Protein AF-A0A0N7JCS5-F1 (afdb_monomer_lite)

Organism: NCBI:txid1273541

Secondary structure (DSSP, 8-state):
-HHHHHHHHHHHHHHHHHHHHHHS-HHHHHHHHHHHHH---HHHHHHHHHHHHHHHHHHHHIIIIISS---SHHHHHHHHHHHHH-TT--HHHHHHHHHHHHHHHHHHHH--TT---HHHHHHHHHTT--HHHHHHT--HHHHHHHHHHHHHHHHHHHHHHHHHHHHHHHHT-HHHHHHHHHIIIIIIGGGTHHHHHHHHHTT-SSHHHHHHHHHHHHHHHHHHH-SSS-----HHHHHHHHHHHHHHHHHHHHHHHHHHHHH--

Structure (mmCIF, N/CA/C/O backbone):
data_AF-A0A0N7JCS5-F1
#
_entry.id   AF-A0A0N7JCS5-F1
#
loop_
_atom_site.group_PDB
_atom_site.id
_atom_site.type_symbol
_atom_site.label_atom_id
_atom_site.label_alt_id
_atom_site.label_comp_id
_atom_site.label_asym_id
_atom_site.label_entity_id
_atom_site.label_seq_id
_atom_site.pdbx_PDB_ins_code
_atom_site.Cartn_x
_atom_site.Cartn_y
_atom_site.Cartn_z
_atom_site.occupancy
_atom_site.B_iso_or_equiv
_atom_site.auth_seq_id
_atom_site.auth_comp_id
_atom_site.auth_asym_id
_atom_site.auth_atom_id
_atom_site.pdbx_PDB_model_num
ATOM 1 N N . MET A 1 1 ? -2.434 23.473 3.250 1.00 40.72 1 MET A N 1
ATOM 2 C CA . MET A 1 1 ? -3.483 23.884 4.216 1.00 40.72 1 MET A CA 1
ATOM 3 C C . MET A 1 1 ? -4.768 23.038 4.152 1.00 40.72 1 MET A C 1
ATOM 5 O O . MET A 1 1 ? -5.455 22.973 5.156 1.00 40.72 1 MET A O 1
ATOM 9 N N . VAL A 1 2 ? -5.079 22.338 3.046 1.00 43.88 2 VAL A N 1
ATOM 10 C CA . VAL A 1 2 ? -6.258 21.436 2.929 1.00 43.88 2 VAL A CA 1
ATOM 11 C C . VAL A 1 2 ? -6.038 20.053 3.575 1.00 43.88 2 VAL A C 1
ATOM 13 O O . VAL A 1 2 ? -6.959 19.482 4.144 1.00 43.88 2 VAL A O 1
ATOM 16 N N . ILE A 1 3 ? -4.801 19.543 3.571 1.00 46.22 3 ILE A N 1
ATOM 17 C CA . ILE A 1 3 ? -4.454 18.237 4.166 1.00 46.22 3 ILE A CA 1
ATOM 18 C C . ILE A 1 3 ? -4.663 18.243 5.691 1.00 46.22 3 ILE A C 1
ATOM 20 O O . ILE A 1 3 ? -5.245 17.314 6.234 1.00 46.22 3 ILE A O 1
ATOM 24 N N . SER A 1 4 ? -4.300 19.337 6.372 1.00 49.06 4 SER A N 1
ATOM 25 C CA . SER A 1 4 ? -4.453 19.473 7.831 1.00 49.06 4 SER A CA 1
ATOM 26 C C . SER A 1 4 ? -5.921 19.462 8.292 1.00 49.06 4 SER A C 1
ATOM 28 O O . SER A 1 4 ? -6.217 18.909 9.349 1.00 49.06 4 SER A O 1
ATOM 30 N N . SER A 1 5 ? -6.857 19.996 7.494 1.00 58.41 5 SER A N 1
ATOM 31 C CA . SER A 1 5 ? -8.287 19.970 7.840 1.00 58.41 5 SER A CA 1
ATOM 32 C C . SER A 1 5 ? -8.963 18.630 7.523 1.00 58.41 5 SER A C 1
ATOM 34 O O . SER A 1 5 ? -9.900 18.248 8.223 1.00 58.41 5 SER A O 1
ATOM 36 N N . MET A 1 6 ? -8.490 17.893 6.509 1.00 58.72 6 MET A N 1
ATOM 37 C CA . MET A 1 6 ? -8.940 16.520 6.238 1.00 58.72 6 MET A CA 1
ATOM 38 C C . MET A 1 6 ? -8.411 15.537 7.285 1.00 58.72 6 MET A C 1
ATOM 40 O O . MET A 1 6 ? -9.185 14.721 7.778 1.00 58.72 6 MET A O 1
ATOM 44 N N . HIS A 1 7 ? -7.144 15.673 7.685 1.00 67.44 7 HIS A N 1
ATOM 45 C CA . HIS A 1 7 ? -6.527 14.873 8.749 1.00 67.44 7 HIS A CA 1
ATOM 46 C C . HIS A 1 7 ? -7.308 14.977 10.060 1.00 67.44 7 HIS A C 1
ATOM 48 O O . HIS A 1 7 ? -7.690 13.962 10.633 1.00 67.44 7 HIS A O 1
ATOM 54 N N . GLY A 1 8 ? -7.651 16.202 10.481 1.00 71.94 8 GLY A N 1
ATOM 55 C CA . GLY A 1 8 ? -8.436 16.433 11.698 1.00 71.94 8 GLY A CA 1
ATOM 56 C C . GLY A 1 8 ? -9.820 15.774 11.672 1.00 71.94 8 GLY A C 1
ATOM 57 O O . GLY A 1 8 ? -10.232 15.179 12.664 1.00 71.94 8 GLY A O 1
ATOM 58 N N . LYS A 1 9 ? -10.513 15.808 10.524 1.00 77.19 9 LYS A N 1
ATOM 59 C CA . LYS A 1 9 ? -11.807 15.125 10.366 1.00 77.19 9 LYS A CA 1
ATOM 60 C C . LYS A 1 9 ? -11.658 13.609 10.446 1.00 77.19 9 LYS A C 1
ATOM 62 O O . LYS A 1 9 ? -12.423 12.971 11.160 1.00 77.19 9 LYS A O 1
ATOM 67 N N . TYR A 1 10 ? -10.686 13.025 9.743 1.00 76.62 10 TYR A N 1
ATOM 68 C CA . TYR A 1 10 ? -10.456 11.578 9.797 1.00 76.62 10 TYR A CA 1
ATOM 69 C C . TYR A 1 10 ? -10.065 11.105 11.195 1.00 76.62 10 TYR A C 1
ATOM 71 O O . TYR A 1 10 ? -10.540 10.058 11.632 1.00 76.62 10 TYR A O 1
ATOM 79 N N . ALA A 1 11 ? -9.271 11.898 11.918 1.00 78.94 11 ALA A N 1
ATOM 80 C CA . ALA A 1 11 ? -8.887 11.599 13.291 1.00 78.94 11 ALA A CA 1
ATOM 81 C C . ALA A 1 11 ? -10.107 11.568 14.218 1.00 78.94 11 ALA A C 1
ATOM 83 O O . ALA A 1 11 ? -10.258 10.645 15.017 1.00 78.94 11 ALA A O 1
ATOM 84 N N . GLU A 1 12 ? -11.015 12.535 14.073 1.00 82.69 12 GLU A N 1
ATOM 85 C CA . GLU A 1 12 ? -12.273 12.562 14.820 1.00 82.69 12 GLU A CA 1
ATOM 86 C C . GLU A 1 12 ? -13.164 11.355 14.486 1.00 82.69 12 GLU A C 1
ATOM 88 O O . GLU A 1 12 ? -13.676 10.705 15.396 1.00 82.69 12 GLU A O 1
ATOM 93 N N . TYR A 1 13 ? -13.289 10.986 13.207 1.00 80.44 13 TYR A N 1
ATOM 94 C CA . TYR A 1 13 ? -14.053 9.802 12.802 1.00 80.44 13 TYR A CA 1
ATOM 95 C C . TYR A 1 13 ? -13.479 8.498 13.359 1.00 80.44 13 TYR A C 1
ATOM 97 O O . TYR A 1 13 ? -14.238 7.684 13.879 1.00 80.44 13 TYR A O 1
ATOM 105 N N . ILE A 1 14 ? -12.160 8.294 13.281 1.00 83.12 14 ILE A N 1
ATOM 106 C CA . ILE A 1 14 ? -11.513 7.096 13.838 1.00 83.12 14 ILE A CA 1
ATOM 107 C C . ILE A 1 14 ? -11.686 7.059 15.356 1.00 83.12 14 ILE A C 1
ATOM 109 O O . ILE A 1 14 ? -12.013 6.011 15.912 1.00 83.12 14 ILE A O 1
ATOM 113 N N . LYS A 1 15 ? -11.530 8.201 16.033 1.00 84.38 15 LYS A N 1
ATOM 114 C CA . LYS A 1 15 ? -11.768 8.296 17.474 1.00 84.38 15 LYS A CA 1
ATOM 115 C C . LYS A 1 15 ? -13.202 7.897 17.831 1.00 84.38 15 LYS A C 1
ATOM 117 O O . LYS A 1 15 ? -13.375 7.056 18.712 1.00 84.38 15 LYS A O 1
ATOM 122 N N . ASN A 1 16 ? -14.195 8.453 17.136 1.00 86.62 16 ASN A N 1
ATOM 123 C CA . ASN A 1 16 ? -15.607 8.136 17.351 1.00 86.62 16 ASN A CA 1
ATOM 124 C C . ASN A 1 16 ? -15.887 6.654 17.079 1.00 86.62 16 ASN A C 1
ATOM 126 O O . ASN A 1 16 ? -16.498 5.993 17.907 1.00 86.62 16 ASN A O 1
ATOM 130 N N . PHE A 1 17 ? -15.343 6.098 15.995 1.00 88.06 17 PHE A N 1
ATOM 131 C CA . PHE A 1 17 ? -15.476 4.679 15.667 1.00 88.06 17 PHE A CA 1
ATOM 132 C C . PHE A 1 17 ? -14.931 3.763 16.775 1.00 88.06 17 PHE A C 1
ATOM 134 O O . PHE A 1 17 ? -15.600 2.820 17.195 1.00 88.06 17 PHE A O 1
ATOM 141 N N . LEU A 1 18 ? -13.739 4.055 17.305 1.00 88.69 18 LEU A N 1
ATOM 142 C CA . LEU A 1 18 ? -13.159 3.290 18.413 1.00 88.69 18 LEU A CA 1
ATOM 143 C C . LEU A 1 18 ? -13.971 3.439 19.711 1.00 88.69 18 LEU A C 1
ATOM 145 O O . LEU A 1 18 ? -14.066 2.493 20.495 1.00 88.69 18 LEU A O 1
ATOM 149 N N . GLU A 1 19 ? -14.548 4.616 19.962 1.00 88.88 19 GLU A N 1
ATOM 150 C CA . GLU A 1 19 ? -15.465 4.831 21.085 1.00 88.88 19 GLU A CA 1
ATOM 151 C C . GLU A 1 19 ? -16.779 4.061 20.919 1.00 88.88 19 GLU A C 1
ATOM 153 O O . GLU A 1 19 ? -17.270 3.497 21.896 1.00 88.88 19 GLU A O 1
ATOM 158 N N . ASP A 1 20 ? -17.324 4.002 19.706 1.00 89.50 20 ASP A N 1
ATOM 159 C CA . ASP A 1 20 ? -18.548 3.268 19.392 1.00 89.50 20 ASP A CA 1
ATOM 160 C C . ASP A 1 20 ? -18.346 1.765 19.592 1.00 89.50 20 ASP A C 1
ATOM 162 O O . ASP A 1 20 ? -19.151 1.131 20.277 1.00 89.50 20 ASP A O 1
ATOM 166 N N . ILE A 1 21 ? -17.216 1.214 19.126 1.00 90.25 21 ILE A N 1
ATOM 167 C CA . ILE A 1 21 ? -16.820 -0.170 19.428 1.00 90.25 21 ILE A CA 1
ATOM 168 C C . ILE A 1 21 ? -16.755 -0.386 20.942 1.00 90.25 21 ILE A C 1
ATOM 170 O O . ILE A 1 21 ? -17.325 -1.341 21.468 1.00 90.25 21 ILE A O 1
ATOM 174 N N . ALA A 1 22 ? -16.076 0.503 21.672 1.00 89.31 22 ALA A N 1
ATOM 175 C CA . ALA A 1 22 ? -15.899 0.359 23.114 1.00 89.31 22 ALA A CA 1
ATOM 176 C C . ALA A 1 22 ? -17.216 0.447 23.908 1.00 89.31 22 ALA A C 1
ATOM 178 O O . ALA A 1 22 ? -17.256 -0.019 25.048 1.00 89.31 22 ALA A O 1
ATOM 179 N N . LYS A 1 23 ? -18.288 1.009 23.333 1.00 90.38 23 LYS A N 1
ATOM 180 C CA . LYS A 1 23 ? -19.630 1.103 23.938 1.00 90.38 23 LYS A CA 1
ATOM 181 C C . LYS A 1 23 ? -20.538 -0.086 23.612 1.00 90.38 23 LYS A C 1
ATOM 183 O O . LYS A 1 23 ? -21.594 -0.200 24.232 1.00 90.38 23 LYS A O 1
ATOM 188 N N . LEU A 1 24 ? -20.146 -0.981 22.702 1.00 92.12 24 LEU A N 1
ATOM 189 C CA . LEU A 1 24 ? -20.960 -2.143 22.327 1.00 92.12 24 LEU A CA 1
ATOM 190 C C . LEU A 1 24 ? -21.323 -3.019 23.547 1.00 92.12 24 LEU A C 1
ATOM 192 O O . LEU A 1 24 ? -20.561 -3.090 24.520 1.00 92.12 24 LEU A O 1
ATOM 196 N N . PRO A 1 25 ? -22.463 -3.731 23.526 1.00 91.56 25 PRO A N 1
ATOM 197 C CA . PRO A 1 25 ? -22.763 -4.768 24.510 1.00 91.56 25 PRO A CA 1
ATOM 198 C C . PRO A 1 25 ? -21.610 -5.772 24.640 1.00 91.56 25 PRO A C 1
ATOM 200 O O . PRO A 1 25 ? -20.913 -6.048 23.666 1.00 91.56 25 PRO A O 1
ATOM 203 N N . SER A 1 26 ? -21.404 -6.332 25.836 1.00 90.00 26 SER A N 1
ATOM 204 C CA . SER A 1 26 ? -20.232 -7.176 26.123 1.00 90.00 26 SER A CA 1
ATOM 205 C C . SER A 1 26 ? -20.065 -8.351 25.154 1.00 90.00 26 SER A C 1
ATOM 207 O O . SER A 1 26 ? -18.941 -8.666 24.784 1.00 90.00 26 SER A O 1
ATOM 209 N N . GLU A 1 27 ? -21.162 -8.959 24.702 1.00 91.00 27 GLU A N 1
ATOM 210 C CA . GLU A 1 27 ? -21.132 -10.051 23.720 1.00 91.00 27 GLU A CA 1
ATOM 211 C C . GLU A 1 27 ? -20.600 -9.592 22.352 1.00 91.00 27 GLU A C 1
ATOM 213 O O . GLU A 1 27 ? -19.696 -10.220 21.807 1.00 91.00 27 GLU A O 1
ATOM 218 N N . GLN A 1 28 ? -21.093 -8.462 21.832 1.00 89.38 28 GLN A N 1
ATOM 219 C CA . GLN A 1 28 ? -20.637 -7.884 20.558 1.00 89.38 28 GLN A CA 1
ATOM 220 C C . GLN A 1 28 ? -19.194 -7.384 20.656 1.00 89.38 28 GLN A C 1
ATOM 222 O O . GLN A 1 28 ? -18.390 -7.603 19.755 1.00 89.38 28 GLN A O 1
ATOM 227 N N . PHE A 1 29 ? -18.822 -6.776 21.786 1.00 91.56 29 PHE A N 1
ATOM 228 C CA . PHE A 1 29 ? -17.438 -6.376 22.023 1.00 91.56 29 PHE A CA 1
ATOM 229 C C . PHE A 1 29 ? -16.495 -7.589 21.981 1.00 91.56 29 PHE A C 1
ATOM 231 O O . PHE A 1 29 ? -15.460 -7.534 21.324 1.00 91.56 29 PHE A O 1
ATOM 238 N N . THR A 1 30 ? -16.860 -8.714 22.606 1.00 90.75 30 THR A N 1
ATOM 239 C CA . THR A 1 30 ? -16.071 -9.955 22.522 1.00 90.75 30 THR A CA 1
ATOM 240 C C . THR A 1 30 ? -15.960 -10.472 21.084 1.00 90.75 30 THR A C 1
ATOM 242 O O . THR A 1 30 ? -14.873 -10.892 20.690 1.00 90.75 30 THR A O 1
ATOM 245 N N . GLN A 1 31 ? -17.026 -10.388 20.279 1.00 89.81 31 GLN A N 1
ATOM 246 C CA . GLN A 1 31 ? -16.979 -10.763 18.858 1.00 89.81 31 GLN A CA 1
ATOM 247 C C . GLN A 1 31 ? -16.008 -9.886 18.056 1.00 89.81 31 GLN A C 1
ATOM 249 O O . GLN A 1 31 ? -15.255 -10.411 17.237 1.00 89.81 31 GLN A O 1
ATOM 254 N N . VAL A 1 32 ? -15.956 -8.574 18.320 1.00 89.56 32 VAL A N 1
ATOM 255 C CA . VAL A 1 32 ? -14.958 -7.677 17.708 1.00 89.56 32 VAL A CA 1
ATOM 256 C C . VAL A 1 32 ? -13.539 -8.128 18.057 1.00 89.56 32 VAL A C 1
ATOM 258 O O . VAL A 1 32 ? -12.691 -8.238 17.172 1.00 89.56 32 VAL A O 1
ATOM 261 N N . ILE A 1 33 ? -13.281 -8.411 19.336 1.00 91.62 33 ILE A N 1
ATOM 262 C CA . ILE A 1 33 ? -11.966 -8.862 19.808 1.00 91.62 33 ILE A CA 1
ATOM 263 C C . ILE A 1 33 ? -11.553 -10.165 19.113 1.00 91.62 33 ILE A C 1
ATOM 265 O O . ILE A 1 33 ? -10.446 -10.242 18.580 1.00 91.62 33 ILE A O 1
ATOM 269 N N . GLN A 1 34 ? -12.449 -11.153 19.060 1.00 89.31 34 GLN A N 1
ATOM 270 C CA . GLN A 1 34 ? -12.212 -12.412 18.351 1.00 89.31 34 GLN A CA 1
ATOM 271 C C . GLN A 1 34 ? -11.937 -12.168 16.864 1.00 89.31 34 GLN A C 1
ATOM 273 O O . GLN A 1 34 ? -10.942 -12.656 16.340 1.00 89.31 34 GLN A O 1
ATOM 278 N N . ALA A 1 35 ? -12.737 -11.333 16.195 1.00 86.81 35 ALA A N 1
ATOM 279 C CA . ALA A 1 35 ? -12.576 -11.050 14.771 1.00 86.81 35 ALA A CA 1
ATOM 280 C C . ALA A 1 35 ? -11.227 -10.385 14.434 1.00 86.81 35 ALA A C 1
ATOM 282 O O . ALA A 1 35 ? -10.613 -10.724 13.420 1.00 86.81 35 ALA A O 1
ATOM 283 N N . VAL A 1 36 ? -10.743 -9.465 15.277 1.00 86.12 36 VAL A N 1
ATOM 284 C CA . VAL A 1 36 ? -9.414 -8.836 15.125 1.00 86.12 36 VAL A CA 1
ATOM 285 C C . VAL A 1 36 ? -8.289 -9.866 15.289 1.00 86.12 36 VAL A C 1
ATOM 287 O O . VAL A 1 36 ? -7.259 -9.791 14.609 1.00 86.12 36 VAL A O 1
ATOM 290 N N . GLN A 1 37 ? -8.478 -10.845 16.173 1.00 83.06 37 GLN A N 1
ATOM 291 C CA . GLN A 1 37 ? -7.484 -11.875 16.458 1.00 83.06 37 GLN A CA 1
ATOM 292 C C . GLN A 1 37 ? -7.467 -12.997 15.405 1.00 83.06 37 GLN A C 1
ATOM 294 O O . GLN A 1 37 ? -6.380 -13.368 14.965 1.00 83.06 37 GLN A O 1
ATOM 299 N N . GLU A 1 38 ? -8.629 -13.479 14.958 1.00 75.69 38 GLU A N 1
ATOM 300 C CA . GLU A 1 38 ? -8.792 -14.756 14.238 1.00 75.69 38 GLU A CA 1
ATOM 301 C C . GLU A 1 38 ? -8.799 -14.674 12.698 1.00 75.69 38 GLU A C 1
ATOM 303 O O . GLU A 1 38 ? -8.758 -15.714 12.049 1.00 75.69 38 GLU A O 1
ATOM 308 N N . LYS A 1 39 ? -8.838 -13.492 12.064 1.00 65.44 39 LYS A N 1
ATOM 309 C CA . LYS A 1 39 ? -8.919 -13.424 10.587 1.00 65.44 39 LYS A CA 1
ATOM 310 C C . LYS A 1 39 ? -7.560 -13.555 9.874 1.00 65.44 39 LYS A C 1
ATOM 312 O O . LYS A 1 39 ? -6.614 -12.818 10.173 1.00 65.44 39 LYS A O 1
ATOM 317 N N . ASP A 1 40 ? -7.531 -14.417 8.852 1.00 67.25 40 ASP A N 1
ATOM 318 C CA . ASP A 1 40 ? -6.463 -14.589 7.852 1.00 67.25 40 ASP A CA 1
ATOM 319 C C . ASP A 1 40 ? -6.412 -13.397 6.883 1.00 67.25 40 ASP A C 1
ATOM 321 O O . ASP A 1 40 ? -6.904 -13.434 5.756 1.00 67.25 40 ASP A O 1
ATOM 325 N N . VAL A 1 41 ? -5.849 -12.284 7.355 1.00 79.50 41 VAL A N 1
ATOM 326 C CA . VAL A 1 41 ? -5.675 -11.054 6.557 1.00 79.50 41 VAL A CA 1
ATOM 327 C C . VAL A 1 41 ? -4.248 -10.916 6.011 1.00 79.50 41 VAL A C 1
ATOM 329 O O . VAL A 1 41 ? -4.005 -10.121 5.104 1.00 79.50 41 VAL A O 1
ATOM 332 N N . LEU A 1 42 ? -3.303 -11.687 6.562 1.00 83.56 42 LEU A N 1
ATOM 333 C CA . LEU A 1 42 ? -1.879 -11.581 6.248 1.00 83.56 42 LEU A CA 1
ATOM 334 C C . LEU A 1 42 ? -1.586 -11.972 4.798 1.00 83.56 42 LEU A C 1
ATOM 336 O O . LEU A 1 42 ? -0.976 -11.187 4.082 1.00 83.56 42 LEU A O 1
ATOM 340 N N . ASP A 1 43 ? -2.071 -13.126 4.342 1.00 86.81 43 ASP A N 1
ATOM 341 C CA . ASP A 1 43 ? -1.771 -13.629 2.996 1.00 86.81 43 ASP A CA 1
ATOM 342 C C . ASP A 1 43 ? -2.252 -12.670 1.904 1.00 86.81 43 ASP A C 1
ATOM 344 O O . ASP A 1 43 ? -1.519 -12.368 0.964 1.00 86.81 43 ASP A O 1
ATOM 348 N N . LEU A 1 44 ? -3.462 -12.121 2.054 1.00 89.06 44 LEU A N 1
ATOM 349 C CA . LEU A 1 44 ? -4.004 -11.138 1.115 1.00 89.06 44 LEU A CA 1
ATOM 350 C C . LEU A 1 44 ? -3.197 -9.836 1.127 1.00 89.06 44 LEU A C 1
ATOM 352 O O . LEU A 1 44 ? -2.887 -9.305 0.061 1.00 89.06 44 LEU A O 1
ATOM 356 N N . ALA A 1 45 ? -2.836 -9.334 2.313 1.00 89.69 45 ALA A N 1
ATOM 357 C CA . ALA A 1 45 ? -1.995 -8.146 2.455 1.00 89.69 45 ALA A CA 1
ATOM 358 C C . ALA A 1 45 ? -0.634 -8.340 1.769 1.00 89.69 45 ALA A C 1
ATOM 360 O O . ALA A 1 45 ? -0.209 -7.495 0.981 1.00 89.69 45 ALA A O 1
ATOM 361 N N . VAL A 1 46 ? 0.009 -9.488 2.002 1.00 92.31 46 VAL A N 1
ATOM 362 C CA . VAL A 1 46 ? 1.296 -9.848 1.394 1.00 92.31 46 VAL A CA 1
ATOM 363 C C . VAL A 1 46 ? 1.188 -9.937 -0.119 1.00 92.31 46 VAL A C 1
ATOM 365 O O . VAL A 1 46 ? 1.974 -9.301 -0.819 1.00 92.31 46 VAL A O 1
ATOM 368 N N . VAL A 1 47 ? 0.202 -10.673 -0.635 1.00 93.31 47 VAL A N 1
ATOM 369 C CA . VAL A 1 47 ? 0.021 -10.862 -2.079 1.00 93.31 47 VAL A CA 1
ATOM 370 C C . VAL A 1 47 ? -0.230 -9.532 -2.783 1.00 93.31 47 VAL A C 1
ATOM 372 O O . VAL A 1 47 ? 0.408 -9.261 -3.801 1.00 93.31 47 VAL A O 1
ATOM 375 N N . TYR A 1 48 ? -1.122 -8.685 -2.259 1.00 94.12 48 TYR A N 1
ATOM 376 C CA . TYR A 1 48 ? -1.421 -7.405 -2.899 1.00 94.12 48 TYR A CA 1
ATOM 377 C C . TYR A 1 48 ? -0.239 -6.440 -2.852 1.00 94.12 48 TYR A C 1
ATOM 379 O O . TYR A 1 48 ? 0.095 -5.861 -3.886 1.00 94.12 48 TYR A O 1
ATOM 387 N N . THR A 1 49 ? 0.412 -6.292 -1.696 1.00 93.19 49 THR A N 1
ATOM 388 C CA . THR A 1 49 ? 1.571 -5.404 -1.564 1.00 93.19 49 THR A CA 1
ATOM 389 C C . THR A 1 49 ? 2.723 -5.866 -2.452 1.00 93.19 49 THR A C 1
ATOM 391 O O . THR A 1 49 ? 3.232 -5.072 -3.239 1.00 93.19 49 THR A O 1
ATOM 394 N N . ALA A 1 50 ? 3.072 -7.157 -2.427 1.00 94.12 50 ALA A N 1
ATOM 395 C CA . ALA A 1 50 ? 4.139 -7.698 -3.267 1.00 94.12 50 ALA A CA 1
ATOM 396 C C . ALA A 1 50 ? 3.837 -7.551 -4.766 1.00 94.12 50 ALA A C 1
ATOM 398 O O . ALA A 1 50 ? 4.730 -7.228 -5.549 1.00 94.12 50 ALA A O 1
ATOM 399 N N . ALA A 1 51 ? 2.582 -7.754 -5.180 1.00 95.88 51 ALA A N 1
ATOM 400 C CA . ALA A 1 51 ? 2.181 -7.599 -6.575 1.00 95.88 51 ALA A CA 1
ATOM 401 C C . ALA A 1 51 ? 2.253 -6.138 -7.042 1.00 95.88 51 ALA A C 1
ATOM 403 O O . ALA A 1 51 ? 2.781 -5.880 -8.124 1.00 95.88 51 ALA A O 1
ATOM 404 N N . VAL A 1 52 ? 1.768 -5.188 -6.232 1.00 96.88 52 VAL A N 1
ATOM 405 C CA . VAL A 1 52 ? 1.864 -3.752 -6.540 1.00 96.88 52 VAL A CA 1
ATOM 406 C C . VAL A 1 52 ? 3.326 -3.342 -6.664 1.00 96.88 52 VAL A C 1
ATOM 408 O O . VAL A 1 52 ? 3.712 -2.849 -7.718 1.00 96.88 52 VAL A O 1
ATOM 411 N N . THR A 1 53 ? 4.156 -3.634 -5.660 1.00 95.06 53 THR A N 1
ATOM 412 C CA . THR A 1 53 ? 5.578 -3.264 -5.680 1.00 95.06 53 THR A CA 1
ATOM 413 C C . THR A 1 53 ? 6.312 -3.905 -6.849 1.00 95.06 53 THR A C 1
ATOM 415 O O . THR A 1 53 ? 7.062 -3.223 -7.542 1.00 95.06 53 THR A O 1
ATOM 418 N N . ARG A 1 54 ? 6.061 -5.190 -7.140 1.00 95.62 54 ARG A N 1
ATOM 419 C CA . ARG A 1 54 ? 6.668 -5.858 -8.297 1.00 95.62 54 ARG A CA 1
ATOM 420 C C . ARG A 1 54 ? 6.305 -5.154 -9.603 1.00 95.62 54 ARG A C 1
ATOM 422 O O . ARG A 1 54 ? 7.194 -4.927 -10.419 1.00 95.62 54 ARG A O 1
ATOM 429 N N . LEU A 1 55 ? 5.032 -4.820 -9.818 1.00 97.38 55 LEU A N 1
ATOM 430 C CA . LEU A 1 55 ? 4.603 -4.117 -11.030 1.00 97.38 55 LEU A CA 1
ATOM 431 C C . LEU A 1 55 ? 5.191 -2.708 -11.111 1.00 97.38 55 LEU A C 1
ATOM 433 O O . LEU A 1 55 ? 5.650 -2.322 -12.184 1.00 97.38 55 LEU A O 1
ATOM 437 N N . SER A 1 56 ? 5.232 -1.974 -9.996 1.00 97.81 56 SER A N 1
ATOM 438 C CA . SER A 1 56 ? 5.899 -0.673 -9.917 1.00 97.81 56 SER A CA 1
ATOM 439 C C . SER A 1 56 ? 7.362 -0.799 -10.331 1.00 97.81 56 SER A C 1
ATOM 441 O O . SER A 1 56 ? 7.793 -0.121 -11.258 1.00 97.81 56 SER A O 1
ATOM 443 N N . SER A 1 57 ? 8.119 -1.725 -9.735 1.00 97.00 57 SER A N 1
ATOM 444 C CA . SER A 1 57 ? 9.534 -1.925 -10.065 1.00 97.00 57 SER A CA 1
ATOM 445 C C . SER A 1 57 ? 9.753 -2.320 -11.524 1.00 97.00 57 SER A C 1
ATOM 447 O O . SER A 1 57 ? 10.652 -1.786 -12.163 1.00 97.00 57 SER A O 1
ATOM 449 N N . LEU A 1 58 ? 8.933 -3.217 -12.081 1.00 97.12 58 LEU A N 1
ATOM 450 C CA . LEU A 1 58 ? 9.036 -3.600 -13.494 1.00 97.12 58 LEU A CA 1
ATOM 451 C C . LEU A 1 58 ? 8.745 -2.421 -14.430 1.00 97.12 58 LEU A C 1
ATOM 453 O O . LEU A 1 58 ? 9.427 -2.267 -15.444 1.00 97.12 58 LEU A O 1
ATOM 457 N N . TRP A 1 59 ? 7.784 -1.562 -14.084 1.00 97.81 59 TRP A N 1
ATOM 458 C CA . TRP A 1 59 ? 7.531 -0.343 -14.847 1.00 97.81 59 TRP A CA 1
ATOM 459 C C . TRP A 1 59 ? 8.723 0.621 -14.766 1.00 97.81 59 TRP A C 1
ATOM 461 O O . TRP A 1 59 ? 9.159 1.149 -15.786 1.00 97.81 59 TRP A O 1
ATOM 471 N N . LEU A 1 60 ? 9.318 0.798 -13.587 1.00 97.62 60 LEU A N 1
ATOM 472 C CA . LEU A 1 60 ? 10.489 1.662 -13.420 1.00 97.62 60 LEU A CA 1
ATOM 473 C C . LEU A 1 60 ? 11.716 1.135 -14.176 1.00 97.62 60 LEU A C 1
ATOM 475 O O . LEU A 1 60 ? 12.367 1.903 -14.880 1.00 97.62 60 LEU A O 1
ATOM 479 N N . ILE A 1 61 ? 11.972 -0.176 -14.128 1.00 95.88 61 ILE A N 1
ATOM 480 C CA . ILE A 1 61 ? 13.006 -0.842 -14.938 1.00 95.88 61 ILE A CA 1
ATOM 481 C C . ILE A 1 61 ? 12.753 -0.607 -16.429 1.00 95.88 61 ILE A C 1
ATOM 483 O O . ILE A 1 61 ? 13.695 -0.362 -17.184 1.00 95.88 61 ILE A O 1
ATOM 487 N N . TRP A 1 62 ? 11.493 -0.669 -16.869 1.00 96.19 62 TRP A N 1
ATOM 488 C CA . TRP A 1 62 ? 11.157 -0.406 -18.261 1.00 96.19 62 TRP A CA 1
ATOM 489 C C . TRP A 1 62 ? 11.532 1.015 -18.685 1.00 96.19 62 TRP A C 1
ATOM 491 O O . TRP A 1 62 ? 12.203 1.188 -19.705 1.00 96.19 62 TRP A O 1
ATOM 501 N N . GLU A 1 63 ? 11.112 2.015 -17.911 1.00 96.06 63 GLU A N 1
ATOM 502 C CA . GLU A 1 63 ? 11.367 3.428 -18.213 1.00 96.06 63 GLU A CA 1
ATOM 503 C C . GLU A 1 63 ? 12.855 3.774 -18.167 1.00 96.06 63 GLU A C 1
ATOM 505 O O . GLU A 1 63 ? 13.314 4.595 -18.958 1.00 96.06 63 GLU A O 1
ATOM 510 N N . ASP A 1 64 ? 13.604 3.127 -17.277 1.00 94.56 64 ASP A N 1
ATOM 511 C CA . ASP A 1 64 ? 15.026 3.381 -17.076 1.00 94.56 64 ASP A CA 1
ATOM 512 C C . ASP A 1 64 ? 15.926 2.661 -18.094 1.00 94.56 64 ASP A C 1
ATOM 514 O O . ASP A 1 64 ? 16.930 3.206 -18.546 1.00 94.56 64 ASP A O 1
ATOM 518 N N . TYR A 1 65 ? 15.578 1.427 -18.477 1.00 91.88 65 TYR A N 1
ATOM 519 C CA . TYR A 1 65 ? 16.471 0.563 -19.259 1.00 91.88 65 TYR A CA 1
ATOM 520 C C . TYR A 1 65 ? 15.914 0.088 -20.596 1.00 91.88 65 TYR A C 1
ATOM 522 O O . TYR A 1 65 ? 16.687 -0.124 -21.530 1.00 91.88 65 TYR A O 1
ATOM 530 N N . CYS A 1 66 ? 14.608 -0.153 -20.685 1.00 92.44 66 CYS A N 1
ATOM 531 C CA . CYS A 1 66 ? 14.027 -0.932 -21.780 1.00 92.44 66 CYS A CA 1
ATOM 532 C C . CYS A 1 66 ? 13.387 -0.079 -22.866 1.00 92.44 66 CYS A C 1
ATOM 534 O O . CYS A 1 66 ? 13.252 -0.523 -24.007 1.00 92.44 66 CYS A O 1
ATOM 536 N N . ARG A 1 67 ? 13.002 1.149 -22.514 1.00 85.69 67 ARG A N 1
ATOM 537 C CA . ARG A 1 67 ? 12.319 2.088 -23.400 1.00 85.69 67 ARG A CA 1
ATOM 538 C C . ARG A 1 67 ? 13.094 2.368 -24.688 1.00 85.69 67 ARG A C 1
ATOM 540 O O . ARG A 1 67 ? 12.480 2.489 -25.744 1.00 85.69 67 ARG A O 1
ATOM 547 N N . GLU A 1 68 ? 14.418 2.464 -24.602 1.00 83.31 68 GLU A N 1
ATOM 548 C CA . GLU A 1 68 ? 15.285 2.744 -25.754 1.00 83.31 68 GLU A CA 1
ATOM 549 C C . GLU A 1 68 ? 15.808 1.471 -26.434 1.00 83.31 68 GLU A C 1
ATOM 551 O O . GLU A 1 68 ? 16.063 1.470 -27.638 1.00 83.31 68 GLU A O 1
ATOM 556 N N . SER A 1 69 ? 15.959 0.375 -25.685 1.00 78.94 69 SER A N 1
ATOM 557 C CA . SER A 1 69 ? 16.465 -0.896 -26.203 1.00 78.94 69 SER A CA 1
ATOM 558 C C . SER A 1 69 ? 15.965 -2.084 -25.385 1.00 78.94 69 SER A C 1
ATOM 560 O O . SER A 1 69 ? 16.165 -2.157 -24.177 1.00 78.94 69 SER A O 1
ATOM 562 N N . VAL A 1 70 ? 15.415 -3.092 -26.064 1.00 77.06 70 VAL A N 1
ATOM 563 C CA . VAL A 1 70 ? 14.936 -4.345 -25.447 1.00 77.06 70 VAL A CA 1
ATOM 564 C C . VAL A 1 70 ? 16.010 -5.439 -25.367 1.00 77.06 70 VAL A C 1
ATOM 566 O O . VAL A 1 70 ? 15.697 -6.617 -25.238 1.00 77.06 70 VAL A O 1
ATOM 569 N N . SER A 1 71 ? 17.292 -5.076 -25.456 1.00 79.88 71 SER A N 1
ATOM 570 C CA . SER A 1 71 ? 18.398 -6.042 -25.534 1.00 79.88 71 SER A CA 1
ATOM 571 C C . SER A 1 71 ? 18.695 -6.788 -24.227 1.00 79.88 71 SER A C 1
ATOM 573 O O . SER A 1 71 ? 19.361 -7.823 -24.259 1.00 79.88 71 SER A O 1
ATOM 575 N N . LYS A 1 72 ? 18.227 -6.289 -23.075 1.00 85.62 72 LYS A N 1
ATOM 576 C CA . LYS A 1 72 ? 18.408 -6.963 -21.780 1.00 85.62 72 LYS A CA 1
ATOM 577 C C . LYS A 1 72 ? 17.323 -8.037 -21.567 1.00 85.62 72 LYS A C 1
ATOM 579 O O . LYS A 1 72 ? 16.165 -7.781 -21.902 1.00 85.62 72 LYS A O 1
ATOM 584 N N . PRO A 1 73 ? 17.638 -9.183 -20.927 1.00 89.69 73 PRO A N 1
ATOM 585 C CA . PRO A 1 73 ? 16.655 -10.237 -20.650 1.00 89.69 73 PRO A CA 1
ATOM 586 C C . PRO A 1 73 ? 15.393 -9.741 -19.928 1.00 89.69 73 PRO A C 1
ATOM 588 O O . PRO A 1 73 ? 14.286 -10.055 -20.351 1.00 89.69 73 PRO A O 1
ATOM 591 N N . ILE A 1 74 ? 15.549 -8.882 -18.913 1.00 89.94 74 ILE A N 1
ATOM 592 C CA . ILE A 1 74 ? 14.419 -8.312 -18.160 1.00 89.94 74 ILE A CA 1
ATOM 593 C C . ILE A 1 74 ? 13.479 -7.472 -19.040 1.00 89.94 74 ILE A C 1
ATOM 595 O O . ILE A 1 74 ? 12.270 -7.473 -18.842 1.00 89.94 74 ILE A O 1
ATOM 599 N N . CYS A 1 75 ? 14.006 -6.803 -20.069 1.00 92.56 75 CYS A N 1
ATOM 600 C CA . CYS A 1 75 ? 13.193 -6.032 -21.008 1.00 92.56 75 CYS A CA 1
ATOM 601 C C . CYS A 1 75 ? 12.348 -6.929 -21.911 1.00 92.56 75 CYS A C 1
ATOM 603 O O . CYS A 1 75 ? 11.233 -6.558 -22.276 1.00 92.56 75 CYS A O 1
ATOM 605 N N . THR A 1 76 ? 12.874 -8.108 -22.253 1.00 90.81 76 THR A N 1
ATOM 606 C CA . THR A 1 76 ? 12.119 -9.127 -22.989 1.00 90.81 76 THR A CA 1
ATOM 607 C C . THR A 1 76 ? 11.013 -9.698 -22.106 1.00 90.81 76 THR A C 1
ATOM 609 O O . THR A 1 76 ? 9.866 -9.710 -22.537 1.00 90.81 76 THR A O 1
ATOM 612 N N . GLU A 1 77 ? 11.314 -10.042 -20.849 1.00 92.25 77 GLU A N 1
ATOM 613 C CA . GLU A 1 77 ? 10.312 -10.509 -19.876 1.00 92.25 77 GLU A CA 1
ATOM 614 C C . GLU A 1 77 ? 9.176 -9.487 -19.696 1.00 92.25 77 GLU A C 1
ATOM 616 O O . GLU A 1 77 ? 8.001 -9.834 -19.799 1.00 92.25 77 GLU A O 1
ATOM 621 N N . ILE A 1 78 ? 9.507 -8.207 -19.492 1.00 93.88 78 ILE A N 1
ATOM 622 C CA . ILE A 1 78 ? 8.502 -7.144 -19.347 1.00 93.88 78 ILE A CA 1
ATOM 623 C C . ILE A 1 78 ? 7.636 -7.031 -20.605 1.00 93.88 78 ILE A C 1
ATOM 625 O O . ILE A 1 78 ? 6.411 -6.935 -20.508 1.00 93.88 78 ILE A O 1
ATOM 629 N N . LYS A 1 79 ? 8.256 -7.052 -21.788 1.00 91.12 79 LYS A N 1
ATOM 630 C CA . LYS A 1 79 ? 7.531 -6.971 -23.057 1.00 91.12 79 LYS A CA 1
ATOM 631 C C . LYS A 1 79 ? 6.581 -8.156 -23.233 1.00 91.12 79 LYS A C 1
ATOM 633 O O . LYS A 1 79 ? 5.428 -7.948 -23.601 1.00 91.12 79 LYS A O 1
ATOM 638 N N . GLU A 1 80 ? 7.030 -9.367 -22.916 1.00 91.69 80 GLU A N 1
ATOM 639 C CA . GLU A 1 80 ? 6.200 -10.570 -22.968 1.00 91.69 80 GLU A CA 1
ATOM 640 C C . GLU A 1 80 ? 5.004 -10.468 -22.015 1.00 91.69 80 GLU A C 1
ATOM 642 O O . GLU A 1 80 ? 3.884 -10.765 -22.431 1.00 91.69 80 GLU A O 1
ATOM 647 N N . ILE A 1 81 ? 5.196 -9.999 -20.776 1.00 92.94 81 ILE A N 1
ATOM 648 C CA . ILE A 1 81 ? 4.097 -9.784 -19.815 1.00 92.94 81 ILE A CA 1
ATOM 649 C C . ILE A 1 81 ? 3.019 -8.866 -20.414 1.00 92.94 81 ILE A C 1
ATOM 651 O O . ILE A 1 81 ? 1.828 -9.175 -20.339 1.00 92.94 81 ILE A O 1
ATOM 655 N N . VAL A 1 82 ? 3.432 -7.759 -21.038 1.00 93.44 82 VAL A N 1
ATOM 656 C CA . VAL A 1 82 ? 2.516 -6.777 -21.638 1.00 93.44 82 VAL A CA 1
ATOM 657 C C . VAL A 1 82 ? 1.806 -7.354 -22.868 1.00 93.44 82 VAL A C 1
ATOM 659 O O . VAL A 1 82 ? 0.587 -7.233 -22.990 1.00 93.44 82 VAL A O 1
ATOM 662 N N . GLU A 1 83 ? 2.531 -8.035 -23.757 1.00 91.50 83 GLU A N 1
ATOM 663 C CA . GLU A 1 83 ? 1.961 -8.634 -24.972 1.00 91.50 83 GLU A CA 1
ATOM 664 C C . GLU A 1 83 ? 0.937 -9.736 -24.664 1.00 91.50 83 GLU A C 1
ATOM 666 O O . GLU A 1 83 ? -0.069 -9.852 -25.372 1.00 91.50 83 GLU A O 1
ATOM 671 N N . HIS A 1 84 ? 1.143 -10.509 -23.590 1.00 90.06 84 HIS A N 1
ATOM 672 C CA . HIS A 1 84 ? 0.177 -11.511 -23.126 1.00 90.06 84 HIS A CA 1
ATOM 673 C C . HIS A 1 84 ? -1.128 -10.886 -22.615 1.00 90.06 84 HIS A C 1
ATOM 675 O O . HIS A 1 84 ? -2.183 -11.512 -22.723 1.00 90.06 84 HIS A O 1
ATOM 681 N N . ALA A 1 85 ? -1.082 -9.659 -22.091 1.00 86.88 85 ALA A N 1
ATOM 682 C CA . ALA A 1 85 ? -2.273 -8.923 -21.670 1.00 86.88 85 ALA A CA 1
ATOM 683 C C . ALA A 1 85 ? -3.031 -8.292 -22.854 1.00 86.88 85 ALA A C 1
ATOM 685 O O . ALA A 1 85 ? -4.245 -8.089 -22.780 1.00 86.88 85 ALA A O 1
ATOM 686 N N . GLY A 1 86 ? -2.339 -8.017 -23.964 1.00 85.81 86 GLY A N 1
ATOM 687 C CA . GLY A 1 86 ? -2.940 -7.600 -25.229 1.00 85.81 86 GLY A CA 1
ATOM 688 C C . GLY A 1 86 ? -1.907 -7.092 -26.235 1.00 85.81 86 GLY A C 1
ATOM 689 O O . GLY A 1 86 ? -1.089 -6.238 -25.908 1.00 85.81 86 GLY A O 1
ATOM 690 N N . ARG A 1 87 ? -1.988 -7.560 -27.491 1.00 73.25 87 ARG A N 1
ATOM 691 C CA . ARG A 1 87 ? -0.997 -7.267 -28.552 1.00 73.25 87 ARG A CA 1
ATOM 692 C C . ARG A 1 87 ? -0.776 -5.778 -28.853 1.00 73.25 87 ARG A C 1
ATOM 694 O O . ARG A 1 87 ? 0.319 -5.424 -29.266 1.00 73.25 87 ARG A O 1
ATOM 701 N N . ASP A 1 88 ? -1.778 -4.930 -28.621 1.00 81.81 88 ASP A N 1
ATOM 702 C CA . ASP A 1 88 ? -1.707 -3.482 -28.876 1.00 81.81 88 ASP A CA 1
ATOM 703 C C . ASP A 1 88 ? -1.672 -2.647 -27.581 1.00 81.81 88 ASP A C 1
ATOM 705 O O . ASP A 1 88 ? -1.874 -1.430 -27.600 1.00 81.81 88 ASP A O 1
ATOM 709 N N . MET A 1 89 ? -1.460 -3.287 -26.426 1.00 88.81 89 MET A N 1
ATOM 710 C CA . MET A 1 89 ? -1.428 -2.588 -25.146 1.00 88.81 89 MET A CA 1
ATOM 711 C C . MET A 1 89 ? -0.068 -1.918 -24.931 1.00 88.81 89 MET A C 1
ATOM 713 O O . MET A 1 89 ? 0.972 -2.569 -24.907 1.00 88.81 89 MET A O 1
ATOM 717 N N . GLY A 1 90 ? -0.065 -0.597 -24.742 1.00 90.81 90 GLY A N 1
ATOM 718 C CA . GLY A 1 90 ? 1.150 0.127 -24.368 1.00 90.81 90 GLY A CA 1
ATOM 719 C C . GLY A 1 90 ? 1.604 -0.223 -22.948 1.00 90.81 90 GLY A C 1
ATOM 720 O O . GLY A 1 90 ? 0.773 -0.345 -22.049 1.00 90.81 90 GLY A O 1
ATOM 721 N N . VAL A 1 91 ? 2.921 -0.306 -22.725 1.00 91.38 91 VAL A N 1
ATOM 722 C CA . VAL A 1 91 ? 3.524 -0.668 -21.424 1.00 91.38 91 VAL A CA 1
ATOM 723 C C . VAL A 1 91 ? 3.031 0.225 -20.279 1.00 91.38 91 VAL A C 1
ATOM 725 O O . VAL A 1 91 ? 2.595 -0.268 -19.242 1.00 91.38 91 VAL A O 1
ATOM 728 N N . VAL A 1 92 ? 3.004 1.541 -20.506 1.00 93.12 92 VAL A N 1
ATOM 729 C CA . VAL A 1 92 ? 2.476 2.528 -19.548 1.00 93.12 92 VAL A CA 1
ATOM 730 C C . VAL A 1 92 ? 1.002 2.268 -19.227 1.00 93.12 92 VAL A C 1
ATOM 732 O O . VAL A 1 92 ? 0.589 2.342 -18.072 1.00 93.12 92 VAL A O 1
ATOM 735 N N . THR A 1 93 ? 0.188 1.964 -20.241 1.00 94.62 93 THR A N 1
ATOM 736 C CA . THR A 1 93 ? -1.242 1.679 -20.066 1.00 94.62 93 THR A CA 1
ATOM 737 C C . THR A 1 93 ? -1.454 0.405 -19.258 1.00 94.62 93 THR A C 1
ATOM 739 O O . THR A 1 93 ? -2.289 0.408 -18.354 1.00 94.62 93 THR A O 1
ATOM 742 N N . PHE A 1 94 ? -0.679 -0.642 -19.553 1.00 96.38 94 PHE A N 1
ATOM 743 C CA . PHE A 1 94 ? -0.714 -1.912 -18.840 1.00 96.38 94 PHE A CA 1
ATOM 744 C C . PHE A 1 94 ? -0.387 -1.728 -17.355 1.00 96.38 94 PHE A C 1
ATOM 746 O O . PHE A 1 94 ? -1.254 -1.946 -16.511 1.00 96.38 94 PHE A O 1
ATOM 753 N N . PHE A 1 95 ? 0.818 -1.250 -17.022 1.00 97.44 95 PHE A N 1
ATOM 754 C CA . PHE A 1 95 ? 1.253 -1.159 -15.624 1.00 97.44 95 PHE A CA 1
ATOM 755 C C . PHE A 1 95 ? 0.380 -0.210 -14.802 1.00 97.44 95 PHE A C 1
ATOM 757 O O . PHE A 1 95 ? -0.031 -0.554 -13.695 1.00 97.44 95 PHE A O 1
ATOM 764 N N . ASN A 1 96 ? 0.010 0.948 -15.354 1.00 97.00 96 ASN A N 1
ATOM 765 C CA . ASN A 1 96 ? -0.895 1.878 -14.679 1.00 97.00 96 ASN A CA 1
ATOM 766 C C . ASN A 1 96 ? -2.274 1.247 -14.408 1.00 97.00 96 ASN A C 1
ATOM 768 O O . ASN A 1 96 ? -2.861 1.460 -13.346 1.00 97.00 96 ASN A O 1
ATOM 772 N N . GLY A 1 97 ? -2.804 0.481 -15.367 1.00 96.44 97 GLY A N 1
ATOM 773 C CA . GLY A 1 97 ? -4.075 -0.227 -15.224 1.00 96.44 97 GLY A CA 1
ATOM 774 C C . GLY A 1 97 ? -4.018 -1.330 -14.169 1.00 96.44 97 GLY A C 1
ATOM 775 O O . GLY A 1 97 ? -4.887 -1.388 -13.294 1.00 96.44 97 GLY A O 1
ATOM 776 N N . GLU A 1 98 ? -2.980 -2.162 -14.208 1.00 97.31 98 GLU A N 1
ATOM 777 C CA . GLU A 1 98 ? -2.802 -3.283 -13.284 1.00 97.31 98 GLU A CA 1
ATOM 778 C C . GLU A 1 98 ? -2.555 -2.810 -11.848 1.00 97.31 98 GLU A C 1
ATOM 780 O O . GLU A 1 98 ? -3.248 -3.262 -10.934 1.00 97.31 98 GLU A O 1
ATOM 785 N N . ILE A 1 99 ? -1.669 -1.828 -11.639 1.00 97.94 99 ILE A N 1
ATOM 786 C CA . ILE A 1 99 ? -1.409 -1.257 -10.308 1.00 97.94 99 ILE A CA 1
ATOM 787 C C . ILE A 1 99 ? -2.703 -0.687 -9.715 1.00 97.94 99 ILE A C 1
ATOM 789 O O . ILE A 1 99 ? -3.079 -1.035 -8.596 1.00 97.94 99 ILE A O 1
ATOM 793 N N . LYS A 1 100 ? -3.449 0.136 -10.467 1.00 97.31 100 LYS A N 1
ATOM 794 C CA . LYS A 1 100 ? -4.726 0.693 -9.982 1.00 97.31 100 LYS A CA 1
ATOM 795 C C . LYS A 1 100 ? -5.764 -0.381 -9.696 1.00 97.31 100 LYS A C 1
ATOM 797 O O . LYS A 1 100 ? -6.500 -0.271 -8.716 1.00 97.31 100 LYS A O 1
ATOM 802 N N . THR A 1 101 ? -5.825 -1.414 -10.530 1.00 96.69 101 THR A N 1
ATOM 803 C CA . THR A 1 101 ? -6.732 -2.546 -10.332 1.00 96.69 101 THR A CA 1
ATOM 804 C C . THR A 1 101 ? -6.396 -3.302 -9.052 1.00 96.69 101 THR A C 1
ATOM 806 O O . THR A 1 101 ? -7.307 -3.615 -8.283 1.00 96.69 101 THR A O 1
ATOM 809 N N . LEU A 1 102 ? -5.115 -3.558 -8.784 1.00 96.75 102 LEU A N 1
ATOM 810 C CA . LEU A 1 102 ? -4.667 -4.199 -7.548 1.00 96.75 102 LEU A CA 1
ATOM 811 C C . LEU A 1 102 ? -4.937 -3.334 -6.323 1.00 96.75 102 LEU A C 1
ATOM 813 O O . LEU A 1 102 ? -5.464 -3.852 -5.346 1.00 96.75 102 LEU A O 1
ATOM 817 N N . VAL A 1 103 ? -4.673 -2.026 -6.385 1.00 95.81 103 VAL A N 1
ATOM 818 C CA . VAL A 1 103 ? -5.008 -1.108 -5.288 1.00 95.81 103 VAL A CA 1
ATOM 819 C C . VAL A 1 103 ? -6.511 -1.146 -5.006 1.00 95.81 103 VAL A C 1
ATOM 821 O O . VAL A 1 103 ? -6.918 -1.316 -3.861 1.00 95.81 103 VAL A O 1
ATOM 824 N N . VAL A 1 104 ? -7.365 -1.085 -6.030 1.00 94.56 104 VAL A N 1
ATOM 825 C CA . VAL A 1 104 ? -8.823 -1.177 -5.837 1.00 94.56 104 VAL A CA 1
ATOM 826 C C . VAL A 1 104 ? -9.241 -2.528 -5.249 1.00 94.56 104 VAL A C 1
ATOM 828 O O . VAL A 1 104 ? -10.119 -2.559 -4.387 1.00 94.56 104 VAL A O 1
ATOM 831 N N . LYS A 1 105 ? -8.622 -3.638 -5.669 1.00 93.06 105 LYS A N 1
ATOM 832 C CA . LYS A 1 105 ? -8.870 -4.969 -5.087 1.00 93.06 105 LYS A CA 1
ATOM 833 C C . LYS A 1 105 ? -8.425 -5.050 -3.624 1.00 93.06 105 LYS A C 1
ATOM 835 O O . LYS A 1 105 ? -9.193 -5.526 -2.796 1.00 93.06 105 LYS A O 1
ATOM 840 N N . LEU A 1 106 ? -7.256 -4.504 -3.290 1.00 93.38 106 LEU A N 1
ATOM 841 C CA . LEU A 1 106 ? -6.778 -4.375 -1.914 1.00 93.38 106 LEU A CA 1
ATOM 842 C C . LEU A 1 106 ? -7.808 -3.608 -1.079 1.00 93.38 106 LEU A C 1
ATOM 844 O O . LEU A 1 106 ? -8.219 -4.085 -0.026 1.00 93.38 106 LEU A O 1
ATOM 848 N N . PHE A 1 107 ? -8.313 -2.472 -1.570 1.00 92.12 107 PHE A N 1
ATOM 849 C CA . PHE A 1 107 ? -9.371 -1.735 -0.875 1.00 92.12 107 PHE A CA 1
ATOM 850 C C . PHE A 1 107 ? -10.658 -2.550 -0.725 1.00 92.12 107 PHE A C 1
ATOM 852 O O . PHE A 1 107 ? -11.297 -2.529 0.323 1.00 92.12 107 PHE A O 1
ATOM 859 N N . HIS A 1 108 ? -11.049 -3.275 -1.763 1.00 89.00 108 HIS A N 1
ATOM 860 C CA . HIS A 1 108 ? -12.229 -4.120 -1.725 1.00 89.00 108 HIS A CA 1
ATOM 861 C C . HIS A 1 108 ? -12.120 -5.186 -0.634 1.00 89.00 108 HIS A C 1
ATOM 863 O O . HIS A 1 108 ? -13.086 -5.410 0.097 1.00 89.00 108 HIS A O 1
ATOM 869 N N . ASP A 1 109 ? -10.967 -5.827 -0.501 1.00 89.19 109 ASP A N 1
ATOM 870 C CA . ASP A 1 109 ? -10.810 -6.987 0.372 1.00 89.19 109 ASP A CA 1
ATOM 871 C C . ASP A 1 109 ? -10.393 -6.600 1.794 1.00 89.19 109 ASP A C 1
ATOM 873 O O . ASP A 1 109 ? -10.869 -7.202 2.758 1.00 89.19 109 ASP A O 1
ATOM 877 N N . LEU A 1 110 ? -9.573 -5.556 1.933 1.00 88.25 110 LEU A N 1
ATOM 878 C CA . LEU A 1 110 ? -8.939 -5.173 3.192 1.00 88.25 110 LEU A CA 1
ATOM 879 C C . LEU A 1 110 ? -9.389 -3.821 3.736 1.00 88.25 110 LEU A C 1
ATOM 881 O O . LEU A 1 110 ? -9.155 -3.563 4.906 1.00 88.25 110 LEU A O 1
ATOM 885 N N . SER A 1 111 ? -10.007 -2.929 2.958 1.00 87.06 111 SER A N 1
ATOM 886 C CA . SER A 1 111 ? -10.353 -1.613 3.509 1.00 87.06 111 SER A CA 1
ATOM 887 C C . SER A 1 111 ? -11.498 -1.717 4.519 1.00 87.06 111 SER A C 1
ATOM 889 O O . SER A 1 111 ? -12.479 -2.434 4.269 1.00 87.06 111 SER A O 1
ATOM 891 N N . PRO A 1 112 ? -11.419 -0.995 5.650 1.00 78.56 112 PRO A N 1
ATOM 892 C CA . PRO A 1 112 ? -12.606 -0.718 6.442 1.00 78.56 112 PRO A CA 1
ATOM 893 C C . PRO A 1 112 ? -13.545 0.191 5.633 1.00 78.56 112 PRO A C 1
ATOM 895 O O . PRO A 1 112 ? -13.105 0.985 4.802 1.00 78.56 112 PRO A O 1
ATOM 898 N N . GLY A 1 113 ? -14.852 0.129 5.888 1.00 72.75 113 GLY A N 1
ATOM 899 C CA . GLY A 1 113 ? -15.842 0.889 5.115 1.00 72.75 113 GLY A CA 1
ATOM 900 C C . GLY A 1 113 ? -15.745 2.413 5.231 1.00 72.75 113 GLY A C 1
ATOM 901 O O . GLY A 1 113 ? -16.511 3.129 4.589 1.00 72.75 113 GLY A O 1
ATOM 902 N N . ILE A 1 114 ? -14.813 2.903 6.049 1.00 64.00 114 ILE A N 1
ATOM 903 C CA . ILE A 1 114 ? -14.848 4.244 6.608 1.00 64.00 114 ILE A CA 1
ATOM 904 C C . ILE A 1 114 ? -14.315 5.330 5.679 1.00 64.00 114 ILE A C 1
ATOM 906 O O . ILE A 1 114 ? -15.017 6.321 5.582 1.00 64.00 114 ILE A O 1
ATOM 910 N N . PHE A 1 115 ? -13.218 5.198 4.920 1.00 67.19 115 PHE A N 1
ATOM 911 C CA . PHE A 1 115 ? -12.849 6.236 3.934 1.00 67.19 115 PHE A CA 1
ATOM 912 C C . PHE A 1 115 ? -11.975 5.709 2.799 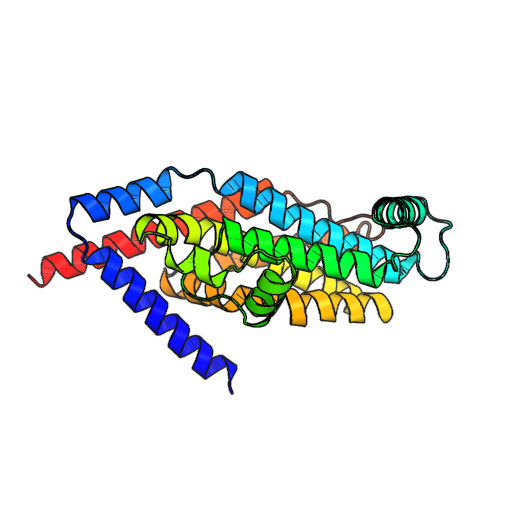1.00 67.19 115 PHE A C 1
ATOM 914 O O . PHE A 1 115 ? -10.870 5.219 3.011 1.00 67.19 115 PHE A O 1
ATOM 921 N N . VAL A 1 116 ? -12.463 5.879 1.573 1.00 81.50 116 VAL A N 1
ATOM 922 C CA . VAL A 1 116 ? -11.772 5.477 0.348 1.00 81.50 116 VAL A CA 1
ATOM 923 C C . VAL A 1 116 ? -11.448 6.721 -0.477 1.00 81.50 116 VAL A C 1
ATOM 925 O O . VAL A 1 116 ? -12.345 7.546 -0.682 1.00 81.50 116 VAL A O 1
ATOM 928 N N . PRO A 1 117 ? -10.217 6.869 -1.000 1.00 87.88 117 PRO A N 1
ATOM 929 C CA . PRO A 1 117 ? -9.874 7.985 -1.872 1.00 87.88 117 PRO A CA 1
ATOM 930 C C . PRO A 1 117 ? -10.818 8.074 -3.075 1.00 87.88 117 PRO A C 1
ATOM 932 O O . PRO A 1 117 ? -11.186 7.064 -3.679 1.00 87.88 117 PRO A O 1
ATOM 935 N N . GLY A 1 118 ? -11.189 9.297 -3.464 1.00 88.75 118 GLY A N 1
ATOM 936 C CA . GLY A 1 118 ? -12.165 9.522 -4.536 1.00 88.75 118 GLY A CA 1
ATOM 937 C C . GLY A 1 118 ? -11.777 8.861 -5.863 1.00 88.75 118 GLY A C 1
ATOM 938 O O . GLY A 1 118 ? -12.645 8.355 -6.575 1.00 88.75 118 GLY A O 1
ATOM 939 N N . TRP A 1 119 ? -10.477 8.789 -6.169 1.00 92.62 119 TRP A N 1
ATOM 940 C CA . TRP A 1 119 ? -9.993 8.115 -7.371 1.00 92.62 119 TRP A CA 1
ATOM 941 C C . TRP A 1 119 ? -10.220 6.596 -7.316 1.00 92.62 119 TRP A C 1
ATOM 943 O O . TRP A 1 119 ? -10.625 6.024 -8.325 1.00 92.62 119 TRP A O 1
ATOM 953 N N . VAL A 1 120 ? -10.039 5.953 -6.155 1.00 93.44 120 VAL A N 1
ATOM 954 C CA . VAL A 1 120 ? -10.280 4.510 -5.967 1.00 93.44 120 VAL A CA 1
ATOM 955 C C . VAL A 1 120 ? -11.767 4.214 -6.136 1.00 93.44 120 VAL A C 1
ATOM 957 O O . VAL A 1 120 ? -12.131 3.287 -6.858 1.00 93.44 120 VAL A O 1
ATOM 960 N N . LEU A 1 121 ? -12.642 5.039 -5.547 1.00 91.19 121 LEU A N 1
ATOM 961 C CA . LEU A 1 121 ? -14.092 4.919 -5.737 1.00 91.19 121 LEU A CA 1
ATOM 962 C C . LEU A 1 121 ? -14.467 5.037 -7.217 1.00 91.19 121 LEU A C 1
ATOM 964 O O . LEU A 1 121 ? -15.135 4.151 -7.753 1.00 91.19 121 LEU A O 1
ATOM 968 N N . ALA A 1 122 ? -13.996 6.086 -7.893 1.00 92.38 122 ALA A N 1
ATOM 969 C CA . ALA A 1 122 ? -14.282 6.310 -9.306 1.00 92.38 122 ALA A CA 1
ATOM 970 C C . ALA A 1 122 ? -13.752 5.173 -10.194 1.00 92.38 122 ALA A C 1
ATOM 972 O O . ALA A 1 122 ? -14.443 4.727 -11.111 1.00 92.38 122 ALA A O 1
ATOM 973 N N . TYR A 1 123 ? -12.546 4.673 -9.915 1.00 94.62 123 TYR A N 1
ATOM 974 C CA . TYR A 1 123 ? -11.946 3.585 -10.681 1.00 94.62 123 TYR A CA 1
ATOM 975 C C . TYR A 1 123 ? -12.646 2.245 -10.420 1.00 94.62 123 TYR A C 1
ATOM 977 O O . TYR A 1 123 ? -12.866 1.486 -11.358 1.00 94.62 123 TYR A O 1
ATOM 985 N N . SER A 1 124 ? -13.109 1.986 -9.193 1.00 93.88 124 SER A N 1
ATOM 986 C CA . SER A 1 124 ? -13.883 0.778 -8.866 1.00 93.88 124 SER A CA 1
ATOM 987 C C . SER A 1 124 ? -15.169 0.653 -9.693 1.00 93.88 124 SER A C 1
ATOM 989 O O . SER A 1 124 ? -15.509 -0.433 -10.165 1.00 93.88 124 SER A O 1
ATOM 991 N N . VAL A 1 125 ? -15.836 1.780 -9.969 1.00 92.19 125 VAL A N 1
ATOM 992 C CA . VAL A 1 125 ? -17.012 1.826 -10.851 1.00 92.19 125 VAL A CA 1
ATOM 993 C C . VAL A 1 125 ? -16.633 1.470 -12.288 1.00 92.19 125 VAL A C 1
ATOM 995 O O . VAL A 1 125 ? -17.350 0.708 -12.932 1.00 92.19 125 VAL A O 1
ATOM 998 N N . ARG A 1 126 ? -15.483 1.951 -12.783 1.00 90.62 126 ARG A N 1
ATOM 999 C CA . ARG A 1 126 ? -14.980 1.599 -14.125 1.00 90.62 126 ARG A CA 1
ATOM 1000 C C . ARG A 1 126 ? -14.681 0.108 -14.270 1.00 90.62 126 ARG A C 1
ATOM 1002 O O . ARG A 1 126 ? -14.849 -0.430 -15.356 1.00 90.62 126 ARG A O 1
ATOM 1009 N N . LEU A 1 127 ? -14.287 -0.555 -13.183 1.00 90.12 127 LEU A N 1
ATOM 1010 C CA . LEU A 1 127 ? -14.067 -2.004 -13.141 1.00 90.12 127 LEU A CA 1
ATOM 1011 C C . LEU A 1 127 ? -15.368 -2.821 -13.010 1.00 90.12 127 LEU A C 1
ATOM 1013 O O . LEU A 1 127 ? -15.307 -4.045 -12.911 1.00 90.12 127 LEU A O 1
ATOM 1017 N N . GLY A 1 128 ? -16.541 -2.175 -12.955 1.00 88.38 128 GLY A N 1
ATOM 1018 C CA . GLY A 1 128 ? -17.828 -2.848 -12.749 1.00 88.38 128 GLY A CA 1
ATOM 1019 C C . GLY A 1 128 ? -18.014 -3.407 -11.334 1.00 88.38 128 GLY A C 1
ATOM 1020 O O . GLY A 1 128 ? -18.839 -4.292 -11.124 1.00 88.38 128 GLY A O 1
ATOM 1021 N N . ARG A 1 129 ? -17.236 -2.920 -10.358 1.00 84.12 129 ARG A N 1
ATOM 1022 C CA . ARG A 1 129 ? -17.224 -3.401 -8.968 1.00 84.12 129 ARG A CA 1
ATOM 1023 C C . ARG A 1 129 ? -17.343 -2.213 -8.009 1.00 84.12 129 ARG A C 1
ATOM 1025 O O . ARG A 1 129 ? -16.332 -1.779 -7.460 1.00 84.12 129 ARG A O 1
ATOM 1032 N N . PRO A 1 130 ? -18.545 -1.638 -7.827 1.00 85.56 130 PRO A N 1
ATOM 1033 C CA . PRO A 1 130 ? -18.712 -0.420 -7.044 1.00 85.56 130 PRO A CA 1
ATOM 1034 C C . PRO A 1 130 ? -18.364 -0.661 -5.570 1.00 85.56 130 PRO A C 1
ATOM 1036 O O . PRO A 1 130 ? -19.114 -1.291 -4.824 1.00 85.56 130 PRO A O 1
ATOM 1039 N N . LEU A 1 131 ? -17.225 -0.116 -5.142 1.00 87.06 131 LEU A N 1
ATOM 1040 C CA . LEU A 1 131 ? -16.695 -0.314 -3.794 1.00 87.06 131 LEU A CA 1
ATOM 1041 C C . LEU A 1 131 ? -17.598 0.304 -2.715 1.00 87.06 131 LEU A C 1
ATOM 1043 O O . LEU A 1 131 ? -17.769 -0.269 -1.645 1.00 87.06 131 LEU A O 1
ATOM 1047 N N . ALA A 1 132 ? -18.235 1.439 -3.015 1.00 84.75 132 ALA A N 1
ATOM 1048 C CA . ALA A 1 132 ? -19.107 2.141 -2.074 1.00 84.75 132 ALA A CA 1
ATOM 1049 C C . ALA A 1 132 ? -20.276 1.280 -1.562 1.00 84.75 132 ALA A C 1
ATOM 1051 O O . ALA A 1 132 ? -20.643 1.399 -0.397 1.00 84.75 132 ALA A O 1
ATOM 1052 N N . SER A 1 133 ? -20.855 0.428 -2.413 1.00 82.62 133 SER A N 1
ATOM 1053 C CA . SER A 1 133 ? -21.962 -0.459 -2.034 1.00 82.62 133 SER A CA 1
ATOM 1054 C C . SER A 1 133 ? -21.484 -1.504 -1.031 1.00 82.62 133 SER A C 1
ATOM 1056 O O . SER A 1 133 ? -22.009 -1.579 0.074 1.00 82.62 133 SER A O 1
ATOM 1058 N N . LYS A 1 134 ? -20.396 -2.207 -1.377 1.00 84.44 134 LYS A N 1
ATOM 1059 C CA . LYS A 1 134 ? -19.786 -3.234 -0.527 1.00 84.44 134 LYS A CA 1
ATOM 1060 C C . LYS A 1 134 ? -19.410 -2.694 0.848 1.00 84.44 134 LYS A C 1
ATOM 1062 O O . LYS A 1 134 ? -19.643 -3.341 1.859 1.00 84.44 134 LYS A O 1
ATOM 1067 N N . LEU A 1 135 ? -18.797 -1.515 0.893 1.00 82.31 135 LEU A N 1
ATOM 1068 C CA . LEU A 1 135 ? -18.297 -0.956 2.145 1.00 82.31 135 LEU A CA 1
ATOM 1069 C C . LEU A 1 135 ? -19.411 -0.583 3.131 1.00 82.31 135 LEU A C 1
ATOM 1071 O O . LEU A 1 135 ? -19.173 -0.620 4.335 1.00 82.31 135 LEU A O 1
ATOM 1075 N N . ARG A 1 136 ? -20.623 -0.281 2.646 1.00 82.50 136 ARG A N 1
ATOM 1076 C CA . ARG A 1 136 ? -21.800 -0.029 3.498 1.00 82.50 136 ARG A CA 1
ATOM 1077 C C . ARG A 1 136 ? -22.393 -1.298 4.106 1.00 82.50 13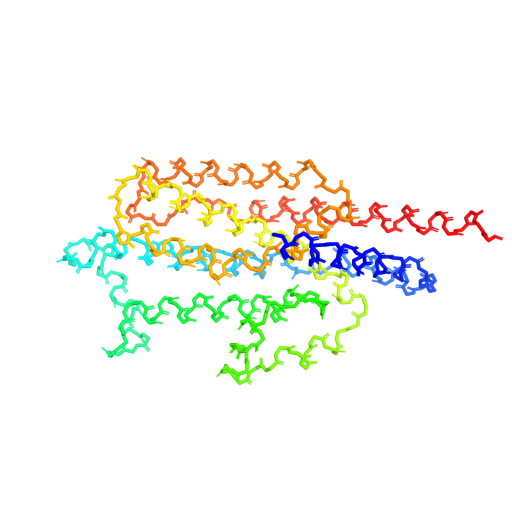6 ARG A C 1
ATOM 1079 O O . ARG A 1 136 ? -23.147 -1.199 5.065 1.00 82.50 136 ARG A O 1
ATOM 1086 N N . GLU A 1 137 ? -22.083 -2.459 3.539 1.00 85.94 137 GLU A N 1
ATOM 1087 C CA . GLU A 1 137 ? -22.611 -3.753 3.981 1.00 85.94 137 GLU A CA 1
ATOM 1088 C C . GLU A 1 137 ? -21.762 -4.382 5.098 1.00 85.94 137 GLU A C 1
ATOM 1090 O O . GLU A 1 137 ? -22.195 -5.347 5.722 1.00 85.94 137 GLU A O 1
ATOM 1095 N N . LEU A 1 138 ? -20.568 -3.843 5.375 1.00 87.50 138 LEU A N 1
ATOM 1096 C CA . LEU A 1 138 ? -19.655 -4.395 6.377 1.00 87.50 138 LEU A CA 1
ATOM 1097 C C . LEU A 1 138 ? -20.148 -4.127 7.798 1.00 87.50 138 LEU A C 1
ATOM 1099 O O . LEU A 1 138 ? -20.357 -2.972 8.186 1.00 87.50 138 LEU A O 1
ATOM 1103 N N . SER A 1 139 ? -20.232 -5.180 8.609 1.00 87.94 139 SER A N 1
ATOM 1104 C CA . SER A 1 139 ? -20.517 -5.039 10.037 1.00 87.94 139 SER A CA 1
ATOM 1105 C C . SER A 1 139 ? -19.365 -4.338 10.772 1.00 87.94 139 SER A C 1
ATOM 1107 O O . SER A 1 139 ? -18.240 -4.251 10.268 1.00 87.94 139 SER A O 1
ATOM 1109 N N . ILE A 1 140 ? -19.623 -3.833 11.980 1.00 86.50 140 ILE A N 1
ATOM 1110 C CA . ILE A 1 140 ? -18.603 -3.131 12.772 1.00 86.50 140 ILE A CA 1
ATOM 1111 C C . ILE A 1 140 ? -17.422 -4.049 13.129 1.00 86.50 140 ILE A C 1
ATOM 1113 O O . ILE A 1 140 ? -16.268 -3.620 13.091 1.00 86.50 140 ILE A O 1
ATOM 1117 N N . GLU A 1 141 ? -17.696 -5.331 13.376 1.00 87.25 141 GLU A N 1
ATOM 1118 C CA . GLU A 1 141 ? -16.712 -6.384 13.630 1.00 87.25 141 GLU A CA 1
ATOM 1119 C C . GLU A 1 141 ? -15.808 -6.593 12.414 1.00 87.25 141 GLU A C 1
ATOM 1121 O O . GLU A 1 141 ? -14.587 -6.689 12.544 1.00 87.25 141 GLU A O 1
ATOM 1126 N N . GLU A 1 142 ? -16.388 -6.632 11.212 1.00 87.19 142 GLU A N 1
ATOM 1127 C CA . GLU A 1 142 ? -15.613 -6.799 9.987 1.00 87.19 142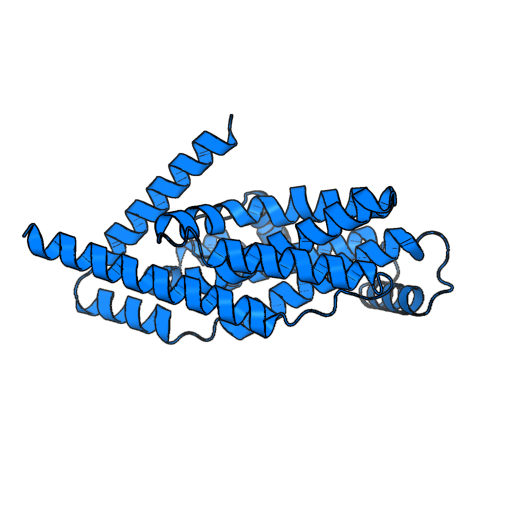 GLU A CA 1
ATOM 1128 C C . GLU A 1 142 ? -14.742 -5.589 9.680 1.00 87.19 142 GLU A C 1
ATOM 1130 O O . GLU A 1 142 ? -13.591 -5.755 9.273 1.00 87.19 142 GLU A O 1
ATOM 1135 N N . GLN A 1 143 ? -15.273 -4.385 9.890 1.00 87.88 143 GLN A N 1
ATOM 1136 C CA . GLN A 1 143 ? -14.515 -3.150 9.717 1.00 87.88 143 GLN A CA 1
ATOM 1137 C C . GLN A 1 143 ? -13.331 -3.095 10.692 1.00 87.88 143 GLN A C 1
ATOM 1139 O O . GLN A 1 143 ? -12.208 -2.817 10.272 1.00 87.88 143 GLN A O 1
ATOM 1144 N N . ALA A 1 144 ? -13.557 -3.435 11.965 1.00 86.69 144 ALA A N 1
ATOM 1145 C CA . ALA A 1 144 ? -12.514 -3.491 12.985 1.00 86.69 144 ALA A CA 1
ATOM 1146 C C . ALA A 1 144 ? -11.431 -4.533 12.663 1.00 86.69 144 ALA A C 1
ATOM 1148 O O . ALA A 1 144 ? -10.240 -4.240 12.760 1.00 86.69 144 ALA A O 1
ATOM 1149 N N . ALA A 1 145 ? -11.827 -5.730 12.225 1.00 87.56 145 ALA A N 1
ATOM 1150 C CA . ALA A 1 145 ? -10.899 -6.821 11.932 1.00 87.56 145 ALA A CA 1
ATOM 1151 C C . ALA A 1 145 ? -9.981 -6.551 10.730 1.00 87.56 145 ALA A C 1
ATOM 1153 O O . ALA A 1 145 ? -8.872 -7.079 10.654 1.00 87.56 145 ALA A O 1
ATOM 1154 N N . ARG A 1 146 ? -10.437 -5.732 9.780 1.00 88.31 146 ARG A N 1
ATOM 1155 C CA . ARG A 1 146 ? -9.695 -5.408 8.557 1.00 88.31 146 ARG A CA 1
ATOM 1156 C C . ARG A 1 146 ? -8.660 -4.296 8.738 1.00 88.31 146 ARG A C 1
ATOM 1158 O O . ARG A 1 146 ? -7.655 -4.287 8.027 1.00 88.31 146 ARG A O 1
ATOM 1165 N N . LEU A 1 147 ? -8.873 -3.401 9.706 1.00 87.69 147 LEU A N 1
ATOM 1166 C CA . LEU A 1 147 ? -8.023 -2.232 9.958 1.00 87.69 147 LEU A CA 1
ATOM 1167 C C . LEU A 1 147 ? -6.525 -2.568 10.075 1.00 87.69 147 LEU A C 1
ATOM 1169 O O . LEU A 1 147 ? -5.745 -1.959 9.343 1.00 87.69 147 LEU A O 1
ATOM 1173 N N . PRO A 1 148 ? -6.091 -3.543 10.900 1.00 90.06 148 PRO A N 1
ATOM 1174 C CA . PRO A 1 148 ? -4.667 -3.842 11.040 1.00 90.06 148 PRO A CA 1
ATOM 1175 C C . PRO A 1 148 ? -4.004 -4.308 9.736 1.00 90.06 148 PRO A C 1
ATOM 1177 O O . PRO A 1 148 ? -2.915 -3.849 9.404 1.00 90.06 148 PRO A O 1
ATOM 1180 N N . GLY A 1 149 ? -4.672 -5.176 8.964 1.00 90.44 149 GLY A N 1
ATOM 1181 C CA . GLY A 1 149 ? -4.159 -5.665 7.675 1.00 90.44 149 GLY A CA 1
ATOM 1182 C C . GLY A 1 149 ? -4.070 -4.563 6.626 1.00 90.44 149 GLY A C 1
ATOM 1183 O O . GLY A 1 149 ? -3.080 -4.462 5.899 1.00 90.44 149 GLY A O 1
ATOM 1184 N N . PHE A 1 150 ? -5.072 -3.688 6.596 1.00 90.81 150 PHE A N 1
ATOM 1185 C CA . PHE A 1 150 ? -5.084 -2.520 5.725 1.00 90.81 150 PHE A CA 1
ATOM 1186 C C . PHE A 1 150 ? -3.936 -1.553 6.032 1.00 90.81 150 PHE A C 1
ATOM 1188 O O . PHE A 1 150 ? -3.229 -1.114 5.125 1.00 90.81 150 PHE A O 1
ATOM 1195 N N . VAL A 1 151 ? -3.727 -1.258 7.317 1.00 91.38 151 VAL A N 1
ATOM 1196 C CA . VAL A 1 151 ? -2.672 -0.354 7.789 1.00 91.38 151 VAL A CA 1
ATOM 1197 C C . VAL A 1 151 ? -1.300 -0.925 7.476 1.00 91.38 151 VAL A C 1
ATOM 1199 O O . VAL A 1 151 ? -0.486 -0.229 6.874 1.00 91.38 151 VAL A O 1
ATOM 1202 N N . ALA A 1 152 ? -1.072 -2.200 7.803 1.00 92.44 152 ALA A N 1
ATOM 1203 C CA . ALA A 1 152 ? 0.180 -2.887 7.511 1.00 92.44 152 ALA A CA 1
ATOM 1204 C C . ALA A 1 152 ? 0.526 -2.839 6.016 1.00 92.44 152 ALA A C 1
ATOM 1206 O O . ALA A 1 152 ? 1.649 -2.493 5.654 1.00 92.44 152 ALA A O 1
ATOM 1207 N N . SER A 1 153 ? -0.455 -3.110 5.149 1.00 93.56 153 SER A N 1
ATOM 1208 C CA . SER A 1 153 ? -0.258 -3.102 3.694 1.00 93.56 153 SER A CA 1
ATOM 1209 C C . SER A 1 153 ? 0.211 -1.736 3.192 1.00 93.56 153 SER A C 1
ATOM 1211 O O . SER A 1 153 ? 1.217 -1.646 2.491 1.00 93.56 153 SER A O 1
ATOM 1213 N N . PHE A 1 154 ? -0.491 -0.663 3.570 1.00 93.31 154 PHE A N 1
ATOM 1214 C CA . PHE A 1 154 ? -0.192 0.677 3.065 1.00 93.31 154 PHE A CA 1
ATOM 1215 C C . PHE A 1 154 ? 1.020 1.336 3.716 1.00 93.31 154 PHE A C 1
ATOM 1217 O O . PHE A 1 154 ? 1.686 2.112 3.042 1.00 93.31 154 PHE A O 1
ATOM 1224 N N . TYR A 1 155 ? 1.351 1.011 4.968 1.00 92.31 155 TYR A N 1
ATOM 1225 C CA . TYR A 1 155 ? 2.612 1.455 5.574 1.00 92.31 155 TYR A CA 1
ATOM 1226 C C . TYR A 1 155 ? 3.817 0.899 4.818 1.00 92.31 155 TYR A C 1
ATOM 1228 O O . TYR A 1 155 ? 4.766 1.624 4.527 1.00 92.31 155 TYR A O 1
ATOM 1236 N N . VAL A 1 156 ? 3.763 -0.390 4.481 1.00 95.00 156 VAL A N 1
ATOM 1237 C CA . VAL A 1 156 ? 4.833 -1.059 3.745 1.00 95.00 156 VAL A CA 1
ATOM 1238 C C . VAL A 1 156 ? 4.896 -0.553 2.297 1.00 95.00 156 VAL A C 1
ATOM 1240 O O . VAL A 1 156 ? 5.980 -0.217 1.826 1.00 95.00 156 VAL A O 1
ATOM 1243 N N . LEU A 1 157 ? 3.750 -0.407 1.616 1.00 96.25 157 LEU A N 1
ATOM 1244 C CA . LEU A 1 157 ? 3.694 0.171 0.266 1.00 96.25 157 LEU A CA 1
ATOM 1245 C C . LEU A 1 157 ? 4.229 1.608 0.212 1.00 96.25 157 LEU A C 1
ATOM 1247 O O . LEU A 1 157 ? 5.012 1.923 -0.678 1.00 96.25 157 LEU A O 1
ATOM 1251 N N . ASP A 1 158 ? 3.841 2.472 1.156 1.00 96.81 158 ASP A N 1
ATOM 1252 C CA . ASP A 1 158 ? 4.322 3.860 1.217 1.00 96.81 158 ASP A CA 1
ATOM 1253 C C . ASP A 1 158 ? 5.850 3.911 1.327 1.00 96.81 158 ASP A C 1
ATOM 1255 O O . ASP A 1 158 ? 6.495 4.630 0.564 1.00 96.81 158 ASP A O 1
ATOM 1259 N N . ALA A 1 159 ? 6.436 3.096 2.209 1.00 97.19 159 ALA A N 1
ATOM 1260 C CA . ALA A 1 159 ? 7.883 3.013 2.386 1.00 97.19 159 ALA A CA 1
ATOM 1261 C C . ALA A 1 159 ? 8.611 2.565 1.110 1.00 97.19 159 ALA A C 1
ATOM 1263 O O . ALA A 1 159 ? 9.598 3.188 0.709 1.00 97.19 159 ALA A O 1
ATOM 1264 N N . MET A 1 160 ? 8.120 1.505 0.459 1.00 96.75 160 MET A N 1
ATOM 1265 C CA . MET A 1 160 ? 8.733 0.944 -0.752 1.00 96.75 160 MET A CA 1
ATOM 1266 C C . MET A 1 160 ? 8.702 1.936 -1.915 1.00 96.75 160 MET A C 1
ATOM 1268 O O . MET A 1 160 ? 9.710 2.164 -2.583 1.00 96.75 160 MET A O 1
ATOM 1272 N N . GLU A 1 161 ? 7.548 2.552 -2.144 1.00 97.88 161 GLU A N 1
ATOM 1273 C CA . GLU A 1 161 ? 7.329 3.460 -3.270 1.00 97.88 161 GLU A CA 1
ATOM 1274 C C . GLU A 1 161 ? 8.055 4.791 -3.048 1.00 97.88 161 GLU A C 1
ATOM 1276 O O . GLU A 1 161 ? 8.634 5.352 -3.982 1.00 97.88 161 GLU A O 1
ATOM 1281 N N . LYS A 1 162 ? 8.142 5.250 -1.791 1.00 98.31 162 LYS A N 1
ATOM 1282 C CA . LYS A 1 162 ? 8.984 6.392 -1.426 1.00 98.31 162 LYS A CA 1
ATOM 1283 C C . LYS A 1 162 ? 10.468 6.107 -1.653 1.00 98.31 162 LYS A C 1
ATOM 1285 O O . LYS A 1 162 ? 11.176 6.977 -2.158 1.00 98.31 162 LYS A O 1
ATOM 1290 N N . ALA A 1 163 ? 10.938 4.908 -1.308 1.00 98.19 163 ALA A N 1
ATOM 1291 C CA . ALA A 1 163 ? 12.318 4.504 -1.556 1.00 98.19 163 ALA A CA 1
ATOM 1292 C C . ALA A 1 163 ? 12.632 4.468 -3.058 1.00 98.19 163 ALA A C 1
ATOM 1294 O O . ALA A 1 163 ? 13.603 5.080 -3.495 1.00 98.19 163 ALA A O 1
ATOM 1295 N N . MET A 1 164 ? 11.784 3.844 -3.877 1.00 98.06 164 MET A N 1
ATOM 1296 C CA . MET A 1 164 ? 11.983 3.843 -5.331 1.00 98.06 164 MET A CA 1
ATOM 1297 C C . MET A 1 164 ? 12.017 5.267 -5.908 1.00 98.06 164 MET A C 1
ATOM 1299 O O . MET A 1 164 ? 12.910 5.587 -6.692 1.00 98.06 164 MET A O 1
ATOM 1303 N N . LEU A 1 165 ? 11.114 6.152 -5.472 1.00 98.50 165 LEU A N 1
ATOM 1304 C CA . LEU A 1 165 ? 11.116 7.562 -5.872 1.00 98.50 165 LEU A CA 1
ATOM 1305 C C . LEU A 1 165 ? 12.448 8.262 -5.570 1.00 98.50 165 LEU A C 1
ATOM 1307 O O . LEU A 1 165 ? 13.037 8.887 -6.455 1.00 98.50 165 LEU A O 1
ATOM 1311 N N . ASP A 1 166 ? 12.923 8.161 -4.331 1.00 98.31 166 ASP A N 1
ATOM 1312 C CA . ASP A 1 166 ? 14.152 8.835 -3.904 1.00 98.31 166 ASP A CA 1
ATOM 1313 C C . ASP A 1 166 ? 15.389 8.251 -4.588 1.00 98.31 166 ASP A C 1
ATOM 1315 O O . ASP A 1 166 ? 16.300 8.994 -4.961 1.00 98.31 166 ASP A O 1
ATOM 1319 N N . TYR A 1 167 ? 15.396 6.936 -4.818 1.00 98.00 167 TYR A N 1
ATOM 1320 C CA . TYR A 1 167 ? 16.453 6.264 -5.562 1.00 98.00 167 TYR A CA 1
ATOM 1321 C C . TYR A 1 167 ? 16.569 6.829 -6.983 1.00 98.00 167 TYR A C 1
ATOM 1323 O O . TYR A 1 167 ? 17.626 7.344 -7.352 1.00 98.00 167 TYR A O 1
ATOM 1331 N N . TYR A 1 168 ? 15.480 6.819 -7.762 1.00 97.50 168 TYR A N 1
ATOM 1332 C CA . TYR A 1 168 ? 15.510 7.293 -9.151 1.00 97.50 168 TYR A CA 1
ATOM 1333 C C . TYR A 1 168 ? 15.740 8.804 -9.267 1.00 97.50 168 TYR A C 1
ATOM 1335 O O . TYR A 1 168 ? 16.375 9.247 -10.226 1.00 97.50 168 TYR A O 1
ATOM 1343 N N . SER A 1 169 ? 15.310 9.578 -8.263 1.00 97.19 169 SER A N 1
ATOM 1344 C CA . SER A 1 169 ? 15.685 10.989 -8.117 1.00 97.19 169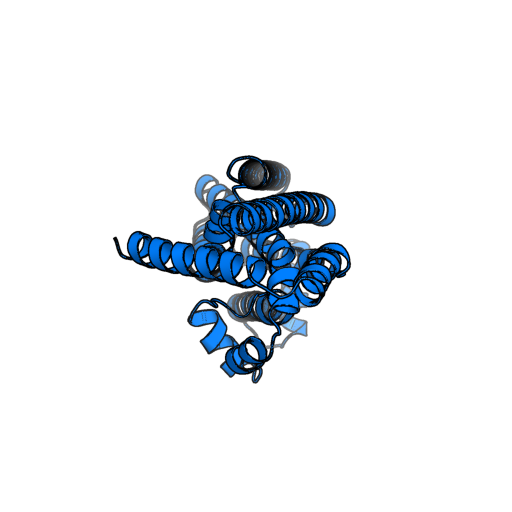 SER A CA 1
ATOM 1345 C C . SER A 1 169 ? 17.204 11.149 -7.999 1.00 97.19 169 SER A C 1
ATOM 1347 O O . SER A 1 169 ? 17.817 11.892 -8.762 1.00 97.19 169 SER A O 1
ATOM 1349 N N . SER A 1 170 ? 17.836 10.393 -7.093 1.00 96.50 170 SER A N 1
ATOM 1350 C CA . SER A 1 170 ? 19.288 10.450 -6.875 1.00 96.50 170 SER A CA 1
ATOM 1351 C C . SER A 1 170 ? 20.104 9.931 -8.061 1.00 96.50 170 SER A C 1
ATOM 1353 O O . SER A 1 170 ? 21.192 10.439 -8.334 1.00 96.50 170 SER A O 1
ATOM 1355 N N . LYS A 1 171 ? 19.564 8.950 -8.791 1.00 94.56 171 LYS A N 1
ATOM 1356 C CA . LYS A 1 171 ? 20.181 8.366 -9.982 1.00 94.56 171 LYS A CA 1
ATOM 1357 C C . LYS A 1 171 ? 20.187 9.329 -11.176 1.00 94.56 171 LYS A C 1
ATOM 1359 O O . LYS A 1 171 ? 21.033 9.194 -12.056 1.00 94.56 171 LYS A O 1
ATOM 1364 N N . GLY A 1 172 ? 19.258 10.288 -11.213 1.00 92.00 172 GLY A N 1
ATOM 1365 C CA . GLY A 1 172 ? 19.091 11.205 -12.342 1.00 92.00 172 GLY A CA 1
ATOM 1366 C C . GLY A 1 172 ? 18.446 10.551 -13.567 1.00 92.00 172 GLY A C 1
ATOM 1367 O O . GLY A 1 172 ? 18.742 10.939 -14.694 1.00 92.00 172 GLY A O 1
ATOM 1368 N N . SER A 1 173 ? 17.596 9.538 -13.362 1.00 92.31 173 SER A N 1
ATOM 1369 C CA . SER A 1 173 ? 16.832 8.913 -14.448 1.00 92.31 173 SER A CA 1
ATOM 1370 C C . SER A 1 173 ? 15.490 9.620 -14.617 1.00 92.31 173 SER A C 1
ATOM 1372 O O . SER A 1 173 ? 14.545 9.340 -13.883 1.00 92.31 173 SER A O 1
ATOM 1374 N N . ASP A 1 174 ? 15.397 10.553 -15.567 1.00 93.12 174 ASP A N 1
ATOM 1375 C CA . ASP A 1 174 ? 14.244 11.459 -15.698 1.00 93.12 174 ASP A CA 1
ATOM 1376 C C . ASP A 1 174 ? 12.905 10.723 -15.879 1.00 93.12 174 ASP A C 1
ATOM 1378 O O . ASP A 1 174 ? 11.921 11.035 -15.203 1.00 93.12 174 ASP A O 1
ATOM 1382 N N . PHE A 1 175 ? 12.848 9.723 -16.769 1.00 95.19 175 PHE A N 1
ATOM 1383 C CA . PHE A 1 175 ? 11.608 8.987 -17.041 1.00 95.19 175 PHE A CA 1
ATOM 1384 C C . PHE A 1 175 ? 11.207 8.063 -15.890 1.00 95.19 175 PHE A C 1
ATOM 1386 O O . PHE A 1 175 ? 10.024 8.007 -15.534 1.00 95.19 175 PHE A O 1
ATOM 1393 N N . ALA A 1 176 ? 12.172 7.376 -15.276 1.00 96.62 176 ALA A N 1
ATOM 1394 C CA . ALA A 1 176 ? 11.903 6.523 -14.126 1.00 96.62 176 ALA A CA 1
ATOM 1395 C C . ALA A 1 176 ? 11.521 7.356 -12.896 1.00 96.62 176 ALA A C 1
ATOM 1397 O O . ALA A 1 176 ? 10.556 7.024 -12.215 1.00 96.62 176 ALA A O 1
ATOM 1398 N N . TYR A 1 177 ? 12.181 8.492 -12.657 1.00 97.88 177 TYR A N 1
ATOM 1399 C CA . TYR A 1 177 ? 11.830 9.419 -11.581 1.00 97.88 177 TYR A CA 1
ATOM 1400 C C . TYR A 1 177 ? 10.422 9.995 -11.759 1.00 97.88 177 TYR A C 1
ATOM 1402 O O . TYR A 1 177 ? 9.628 9.969 -10.819 1.00 97.88 177 TYR A O 1
ATOM 1410 N N . ALA A 1 178 ? 10.068 10.458 -12.963 1.00 97.75 178 ALA A N 1
ATOM 1411 C CA . ALA A 1 178 ? 8.720 10.952 -13.241 1.00 97.75 178 ALA A CA 1
ATOM 1412 C C . ALA A 1 178 ? 7.653 9.866 -13.013 1.00 97.75 178 ALA A C 1
ATOM 1414 O O . ALA A 1 178 ? 6.595 10.137 -12.441 1.00 97.75 178 ALA A O 1
ATOM 1415 N N . THR A 1 179 ? 7.950 8.629 -13.413 1.00 98.19 179 THR A N 1
ATOM 1416 C CA . THR A 1 179 ? 7.060 7.476 -13.227 1.00 98.19 179 THR A CA 1
ATOM 1417 C C . THR A 1 179 ? 6.935 7.082 -11.757 1.00 98.19 179 THR A C 1
ATOM 1419 O O . THR A 1 179 ? 5.821 6.905 -11.270 1.00 98.19 179 THR A O 1
ATOM 1422 N N . ALA A 1 180 ? 8.040 7.029 -11.011 1.00 98.12 180 ALA A N 1
ATOM 1423 C CA . ALA A 1 180 ? 8.027 6.776 -9.572 1.00 98.12 180 ALA A CA 1
ATOM 1424 C C . ALA A 1 180 ? 7.266 7.880 -8.829 1.00 98.12 180 ALA A C 1
ATOM 1426 O O . ALA A 1 180 ? 6.485 7.603 -7.922 1.00 98.12 180 ALA A O 1
ATOM 1427 N N . GLY A 1 181 ? 7.430 9.134 -9.261 1.00 98.12 181 GLY A N 1
ATOM 1428 C CA . GLY A 1 181 ? 6.705 10.281 -8.724 1.00 98.12 181 GLY A CA 1
ATOM 1429 C C . GLY A 1 181 ? 5.204 10.151 -8.947 1.00 98.12 181 GLY A C 1
ATOM 1430 O O . GLY A 1 181 ? 4.431 10.387 -8.022 1.00 98.12 181 GLY A O 1
ATOM 1431 N N . TYR A 1 182 ? 4.794 9.712 -10.137 1.00 98.19 182 TYR A N 1
ATOM 1432 C CA . TYR A 1 182 ? 3.398 9.416 -10.440 1.00 98.19 182 TYR A CA 1
ATOM 1433 C C . TYR A 1 182 ? 2.838 8.292 -9.560 1.00 98.19 182 TYR A C 1
ATOM 1435 O O . TYR A 1 182 ? 1.799 8.475 -8.926 1.00 98.19 182 TYR A O 1
ATOM 1443 N N . ILE A 1 183 ? 3.518 7.144 -9.489 1.00 98.25 183 ILE A N 1
ATOM 1444 C CA . ILE A 1 183 ? 3.062 6.003 -8.682 1.00 98.25 183 ILE A CA 1
ATOM 1445 C C . ILE A 1 183 ? 2.930 6.422 -7.214 1.00 98.25 183 ILE A C 1
ATOM 1447 O O . ILE A 1 183 ? 1.873 6.237 -6.605 1.00 98.25 183 ILE A O 1
ATOM 1451 N N . TYR A 1 184 ? 3.959 7.058 -6.657 1.00 97.94 184 TYR A N 1
ATOM 1452 C CA . TYR A 1 184 ? 3.955 7.457 -5.259 1.00 97.94 184 TYR A CA 1
ATOM 1453 C C . TYR A 1 184 ? 2.908 8.541 -4.970 1.00 97.94 184 TYR A C 1
ATOM 1455 O O . TYR A 1 184 ? 2.024 8.319 -4.147 1.00 97.94 184 TYR A O 1
ATOM 1463 N N . TRP A 1 185 ? 2.947 9.694 -5.643 1.00 96.62 185 TRP A N 1
ATOM 1464 C CA . TRP A 1 185 ? 2.101 10.836 -5.272 1.00 96.62 185 TRP A CA 1
ATOM 1465 C C . TRP A 1 185 ? 0.648 10.726 -5.737 1.00 96.62 185 TRP A C 1
ATOM 1467 O O . TRP A 1 185 ? -0.236 11.233 -5.046 1.00 96.62 185 TRP A O 1
ATOM 1477 N N . GLU A 1 186 ? 0.378 10.065 -6.865 1.00 95.94 186 GLU A N 1
ATOM 1478 C CA . GLU A 1 186 ? -0.971 10.018 -7.450 1.00 95.94 186 GLU A CA 1
ATOM 1479 C C . GLU A 1 186 ? -1.719 8.719 -7.140 1.00 95.94 186 GLU A C 1
ATOM 1481 O O . GLU A 1 186 ? -2.952 8.715 -7.106 1.00 95.94 186 GLU A O 1
ATOM 1486 N N . ILE A 1 187 ? -1.006 7.611 -6.913 1.00 96.44 187 ILE A N 1
ATOM 1487 C CA . ILE A 1 187 ? -1.632 6.309 -6.646 1.00 96.44 187 ILE A CA 1
ATOM 1488 C C . ILE A 1 187 ? -1.523 5.959 -5.163 1.00 96.44 187 ILE A C 1
ATOM 1490 O O . ILE A 1 187 ? -2.542 5.769 -4.498 1.00 96.44 187 ILE A O 1
ATOM 1494 N N . ILE A 1 188 ? -0.308 5.884 -4.626 1.00 96.31 188 ILE A N 1
ATOM 1495 C CA . ILE A 1 188 ? -0.068 5.264 -3.319 1.00 96.31 188 ILE A CA 1
ATOM 1496 C C . ILE A 1 188 ? -0.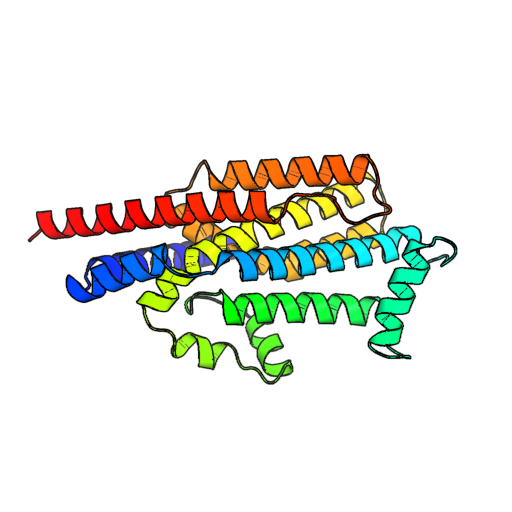332 6.240 -2.178 1.00 96.31 188 ILE A C 1
ATOM 1498 O O . ILE A 1 188 ? -1.169 5.954 -1.322 1.00 96.31 188 ILE A O 1
ATOM 1502 N N . LYS A 1 189 ? 0.283 7.426 -2.193 1.00 94.62 189 LYS A N 1
ATOM 1503 C CA . LYS A 1 189 ? 0.185 8.405 -1.104 1.00 94.62 189 LYS A CA 1
ATOM 1504 C C . LYS A 1 189 ? -1.246 8.842 -0.773 1.00 94.62 189 LYS A C 1
ATOM 1506 O O . LYS A 1 189 ? -1.580 8.928 0.407 1.00 94.62 189 LYS A O 1
ATOM 1511 N N . PRO A 1 190 ? -2.155 9.051 -1.746 1.00 92.19 190 PRO A N 1
ATOM 1512 C CA . PRO A 1 190 ? -3.547 9.368 -1.431 1.00 92.19 190 PRO A CA 1
ATOM 1513 C C . PRO A 1 190 ? -4.262 8.267 -0.633 1.00 92.19 190 PRO A C 1
ATOM 1515 O O . PRO A 1 190 ? -5.280 8.543 0.000 1.00 92.19 190 PRO A O 1
ATOM 1518 N N . CYS A 1 191 ? -3.751 7.032 -0.659 1.00 92.19 191 CYS A N 1
ATOM 1519 C CA . CYS A 1 191 ? -4.305 5.885 0.055 1.00 92.19 191 CYS A CA 1
ATOM 1520 C C . CYS A 1 191 ? -3.772 5.728 1.489 1.00 92.19 191 CYS A C 1
ATOM 1522 O O . CYS A 1 191 ? -4.357 4.964 2.255 1.00 92.19 191 CYS A O 1
ATOM 1524 N N . THR A 1 192 ? -2.712 6.444 1.880 1.00 90.00 192 THR A N 1
ATOM 1525 C CA . THR A 1 192 ? -2.044 6.259 3.185 1.00 90.00 192 THR A CA 1
ATOM 1526 C C . THR A 1 192 ? -2.641 7.102 4.303 1.00 90.00 192 THR A C 1
ATOM 1528 O O . THR A 1 192 ? -2.410 6.810 5.471 1.00 90.00 192 THR A O 1
ATOM 1531 N N . LEU A 1 193 ? -3.468 8.095 3.970 1.00 84.62 193 LEU A N 1
ATOM 1532 C CA . LEU A 1 193 ? -4.052 9.007 4.951 1.00 84.62 193 LEU A CA 1
ATOM 1533 C C . LEU A 1 193 ? -4.851 8.275 6.041 1.00 84.62 193 LEU A C 1
ATOM 1535 O O . LEU A 1 193 ? -4.708 8.577 7.219 1.00 84.62 193 LEU A O 1
ATOM 1539 N N . LEU A 1 194 ? -5.683 7.298 5.6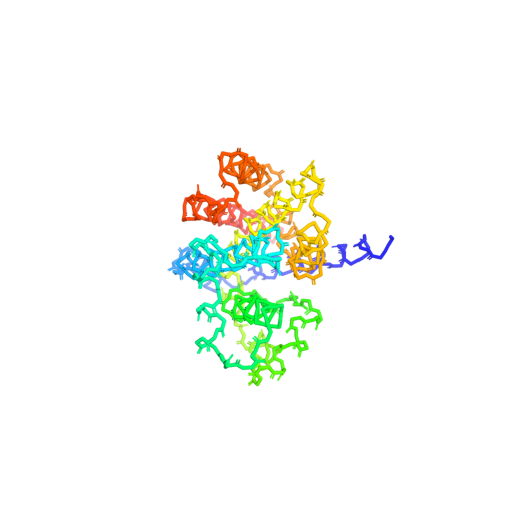68 1.00 80.00 194 LEU A N 1
ATOM 1540 C CA . LEU A 1 194 ? -6.458 6.530 6.646 1.00 80.00 194 LEU A CA 1
ATOM 1541 C C . LEU A 1 194 ? -5.558 5.629 7.521 1.00 80.00 194 LEU A C 1
ATOM 1543 O O . LEU A 1 194 ? -5.722 5.667 8.740 1.00 80.00 194 LEU A O 1
ATOM 1547 N N . PRO A 1 195 ? -4.603 4.862 6.956 1.00 87.38 195 PRO A N 1
ATOM 1548 C CA . PRO A 1 195 ? -3.593 4.145 7.729 1.00 87.38 195 PRO A CA 1
ATOM 1549 C C . PRO A 1 195 ? -2.817 5.016 8.721 1.00 87.38 195 PRO A C 1
ATOM 1551 O O . PRO A 1 195 ? -2.674 4.621 9.874 1.00 87.38 195 PRO A O 1
ATOM 1554 N N . GLU A 1 196 ? -2.347 6.191 8.295 1.00 88.31 196 GLU A N 1
ATOM 1555 C CA . GLU A 1 196 ? -1.566 7.125 9.121 1.00 88.31 196 GLU A CA 1
ATOM 1556 C C . GLU A 1 196 ? -2.397 7.648 10.297 1.00 88.31 196 GLU A C 1
ATOM 1558 O O . GLU A 1 196 ? -2.004 7.516 11.456 1.00 88.31 196 GLU A O 1
ATOM 1563 N N . VAL A 1 197 ? -3.599 8.159 10.016 1.00 83.62 197 VAL A N 1
ATOM 1564 C CA . VAL A 1 197 ? -4.512 8.655 11.055 1.00 83.62 197 VAL A CA 1
ATOM 1565 C C . VAL A 1 197 ? -4.922 7.533 12.014 1.00 83.62 197 VAL A C 1
ATOM 1567 O O . VAL A 1 197 ? -5.074 7.760 13.215 1.00 83.62 197 VAL A O 1
ATOM 1570 N N . PHE A 1 198 ? -5.108 6.311 11.512 1.00 85.94 198 PHE A N 1
ATOM 1571 C CA . PHE A 1 198 ? -5.430 5.170 12.362 1.00 85.94 198 PHE A CA 1
ATOM 1572 C C . PHE A 1 198 ? -4.265 4.794 13.276 1.00 85.94 198 PHE A C 1
ATOM 1574 O O . PHE A 1 198 ? -4.487 4.622 14.473 1.00 85.94 198 PHE A O 1
ATOM 1581 N N . ALA A 1 199 ? -3.045 4.707 12.741 1.00 86.25 199 ALA A N 1
ATOM 1582 C CA . ALA A 1 199 ? -1.843 4.422 13.520 1.00 86.25 199 ALA A CA 1
ATOM 1583 C C . ALA A 1 199 ? -1.640 5.453 14.645 1.00 86.25 199 ALA A C 1
ATOM 1585 O O . ALA A 1 199 ? -1.357 5.075 15.784 1.00 86.25 199 ALA A O 1
ATOM 1586 N N . GLU A 1 200 ? -1.872 6.739 14.356 1.00 85.00 200 GLU A N 1
ATOM 1587 C CA . GLU A 1 200 ? -1.909 7.807 15.363 1.00 85.00 200 GLU A CA 1
ATOM 1588 C C . GLU A 1 200 ? -3.018 7.574 16.402 1.00 85.00 200 GLU A C 1
ATOM 1590 O O . GLU A 1 200 ? -2.777 7.659 17.608 1.00 85.00 200 GLU A O 1
ATOM 1595 N N . GLY A 1 201 ? -4.230 7.244 15.945 1.00 81.00 201 GLY A N 1
ATOM 1596 C CA . GLY A 1 201 ? -5.411 7.044 16.788 1.00 81.00 201 GLY A CA 1
ATOM 1597 C C . GLY A 1 201 ? -5.313 5.866 17.762 1.00 81.00 201 GLY A C 1
ATOM 1598 O O . GLY A 1 201 ? -5.895 5.935 18.845 1.00 81.00 201 GLY A O 1
ATOM 1599 N N . ILE A 1 202 ? -4.562 4.816 17.413 1.00 82.69 202 ILE A N 1
ATOM 1600 C CA . ILE A 1 202 ? -4.284 3.666 18.293 1.00 82.69 202 ILE A CA 1
ATOM 1601 C C . ILE A 1 202 ? -2.981 3.815 19.091 1.00 82.69 202 ILE A C 1
ATOM 1603 O O . ILE A 1 202 ? -2.555 2.873 19.750 1.00 82.69 202 ILE A O 1
ATOM 1607 N N . GLY A 1 203 ? -2.325 4.979 19.032 1.00 75.44 203 GLY A N 1
ATOM 1608 C CA . GLY A 1 203 ? -1.110 5.250 19.800 1.00 75.44 203 GLY A CA 1
ATOM 1609 C C . GLY A 1 203 ? 0.147 4.533 19.296 1.00 75.44 203 GLY A C 1
ATOM 1610 O O . GLY A 1 203 ? 1.148 4.509 20.009 1.00 75.44 203 GLY A O 1
ATOM 1611 N N . SER A 1 204 ? 0.148 3.998 18.069 1.00 76.12 204 SER A N 1
ATOM 1612 C CA . SER A 1 204 ? 1.321 3.356 17.454 1.00 76.12 204 SER A CA 1
ATOM 1613 C C . SER A 1 204 ? 2.284 4.395 16.857 1.00 76.12 204 SER A C 1
ATOM 1615 O O . SER A 1 204 ? 2.627 4.394 15.677 1.00 76.12 204 SER A O 1
ATOM 1617 N N . THR A 1 205 ? 2.730 5.337 17.688 1.00 71.88 205 THR A N 1
ATOM 1618 C CA . THR A 1 205 ? 3.548 6.481 17.251 1.00 71.88 205 THR A CA 1
ATOM 1619 C C . THR A 1 205 ? 5.022 6.136 17.049 1.00 71.88 205 THR A C 1
ATOM 1621 O O . THR A 1 205 ? 5.782 6.981 16.585 1.00 71.88 205 THR A O 1
ATOM 1624 N N . THR A 1 206 ? 5.445 4.917 17.409 1.00 75.56 206 THR A N 1
ATOM 1625 C CA . THR A 1 206 ? 6.864 4.525 17.417 1.00 75.56 206 THR A CA 1
ATOM 1626 C C . THR A 1 206 ? 7.149 3.258 16.609 1.00 75.56 206 THR A C 1
ATOM 1628 O O . THR A 1 206 ? 8.039 3.294 15.763 1.00 75.56 206 THR A O 1
ATOM 1631 N N . SER A 1 207 ? 6.411 2.156 16.799 1.00 87.56 207 SER A N 1
ATOM 1632 C CA . SER A 1 207 ? 6.753 0.875 16.156 1.00 87.56 207 SER A CA 1
ATOM 1633 C C . SER A 1 207 ? 6.448 0.833 14.654 1.00 87.56 207 SER A C 1
ATOM 1635 O O . SER A 1 207 ? 7.325 0.485 13.863 1.00 87.56 207 SER A O 1
ATOM 1637 N N . LEU A 1 208 ? 5.257 1.261 14.220 1.00 90.38 208 LEU A N 1
ATOM 1638 C CA . LEU A 1 208 ? 4.911 1.306 12.792 1.00 90.38 208 LEU A CA 1
ATOM 1639 C C . LEU A 1 208 ? 5.833 2.234 11.969 1.00 90.38 208 LEU A C 1
ATOM 1641 O O . LEU A 1 208 ? 6.317 1.799 10.920 1.00 90.38 208 LEU A O 1
ATOM 1645 N N . PRO A 1 209 ? 6.173 3.459 12.424 1.00 91.50 209 PRO A N 1
ATOM 1646 C CA . PRO A 1 209 ? 7.183 4.287 11.756 1.00 91.50 209 PRO A CA 1
ATOM 1647 C C . PRO A 1 209 ? 8.580 3.651 11.678 1.00 91.50 209 PRO A C 1
ATOM 1649 O O . PRO A 1 209 ? 9.290 3.851 10.695 1.00 91.50 209 PRO A O 1
ATOM 1652 N N . GLN A 1 210 ? 8.994 2.869 12.681 1.00 93.56 210 GLN A N 1
ATOM 1653 C CA . GLN A 1 210 ? 10.271 2.147 12.627 1.00 93.56 210 GLN A CA 1
ATOM 1654 C C . GLN A 1 210 ? 10.261 1.054 11.558 1.00 93.56 210 GLN A C 1
ATOM 1656 O O . GLN A 1 210 ? 11.249 0.902 10.840 1.00 93.56 210 GLN A O 1
ATOM 1661 N N . ILE A 1 211 ? 9.154 0.318 11.425 1.00 94.31 211 ILE A N 1
ATOM 1662 C CA . ILE A 1 211 ? 8.988 -0.689 10.369 1.00 94.31 211 ILE A CA 1
ATOM 1663 C C . ILE A 1 211 ? 9.021 -0.021 8.994 1.00 94.31 211 ILE A C 1
ATOM 1665 O O . ILE A 1 211 ? 9.761 -0.471 8.124 1.00 94.31 211 ILE A O 1
ATOM 1669 N N . HIS A 1 212 ? 8.295 1.088 8.823 1.00 94.75 212 HIS A N 1
ATOM 1670 C CA . HIS A 1 212 ? 8.333 1.895 7.598 1.00 94.75 212 HIS A CA 1
ATOM 1671 C C . HIS A 1 212 ? 9.767 2.287 7.221 1.00 94.75 212 HIS A C 1
ATOM 1673 O O . HIS A 1 212 ? 10.222 1.984 6.120 1.00 94.75 212 HIS A O 1
ATOM 1679 N N . ASN A 1 213 ? 10.520 2.864 8.162 1.00 96.19 213 ASN A N 1
ATOM 1680 C CA . ASN A 1 213 ? 11.896 3.284 7.909 1.00 96.19 213 ASN A CA 1
ATOM 1681 C C . ASN A 1 213 ? 12.826 2.102 7.573 1.00 96.19 213 ASN A C 1
ATOM 1683 O O . ASN A 1 213 ? 13.682 2.223 6.700 1.00 96.19 213 ASN A O 1
ATOM 1687 N N . ARG A 1 214 ? 12.655 0.947 8.230 1.00 96.94 214 ARG A N 1
ATOM 1688 C CA . ARG A 1 214 ? 13.419 -0.272 7.912 1.00 96.94 214 ARG A CA 1
ATOM 1689 C C . ARG A 1 214 ? 13.158 -0.743 6.482 1.00 96.94 214 ARG A C 1
ATOM 1691 O O . ARG A 1 214 ? 14.116 -0.971 5.751 1.00 96.94 214 ARG A O 1
ATOM 1698 N N . VAL A 1 215 ? 11.888 -0.817 6.077 1.00 97.19 215 VAL A N 1
ATOM 1699 C CA . VAL A 1 215 ? 11.499 -1.168 4.701 1.00 97.19 215 VAL A CA 1
ATOM 1700 C C . VAL A 1 215 ? 12.110 -0.186 3.705 1.00 97.19 215 VAL A C 1
ATOM 1702 O O . VAL A 1 215 ? 12.711 -0.606 2.720 1.00 97.19 215 VAL A O 1
ATOM 1705 N N . TYR A 1 216 ? 11.999 1.118 3.974 1.00 98.00 216 TYR A N 1
ATOM 1706 C CA . TYR A 1 216 ? 12.568 2.160 3.122 1.00 98.00 216 TYR A CA 1
ATOM 1707 C C . TYR A 1 216 ? 14.080 1.962 2.909 1.00 98.00 216 TYR A C 1
ATOM 1709 O O . TYR A 1 216 ? 14.551 1.967 1.770 1.00 98.00 216 TYR A O 1
ATOM 1717 N N . ILE A 1 217 ? 14.836 1.751 3.993 1.00 97.56 217 ILE A N 1
ATOM 1718 C CA . ILE A 1 217 ? 16.291 1.543 3.941 1.00 97.56 217 ILE A CA 1
ATOM 1719 C C . ILE A 1 217 ? 16.628 0.271 3.159 1.00 97.56 217 ILE A C 1
ATOM 1721 O O . ILE A 1 217 ? 17.484 0.307 2.278 1.00 97.56 217 ILE A O 1
ATOM 1725 N N . GLU A 1 218 ? 15.944 -0.842 3.425 1.00 97.12 218 GLU A N 1
ATOM 1726 C CA . GLU A 1 218 ? 16.248 -2.113 2.761 1.00 97.12 218 GLU A CA 1
ATOM 1727 C C . GLU A 1 218 ? 15.967 -2.065 1.253 1.00 97.12 218 GLU A C 1
ATOM 1729 O O . GLU A 1 218 ? 16.742 -2.600 0.455 1.00 97.12 218 GLU A O 1
ATOM 1734 N N . VAL A 1 219 ? 14.902 -1.371 0.839 1.00 97.31 219 VAL A N 1
ATOM 1735 C CA . VAL A 1 219 ? 14.607 -1.148 -0.584 1.00 97.31 219 VAL A CA 1
ATOM 1736 C C . VAL A 1 219 ? 15.705 -0.315 -1.241 1.00 97.31 219 VAL A C 1
ATOM 1738 O O . VAL A 1 219 ? 16.193 -0.705 -2.301 1.00 97.31 219 VAL A O 1
ATOM 1741 N N . GLN A 1 220 ? 16.142 0.780 -0.607 1.00 96.81 220 GLN A N 1
ATOM 1742 C CA . GLN A 1 220 ? 17.270 1.587 -1.092 1.00 96.81 220 GLN A CA 1
ATOM 1743 C C . GLN A 1 220 ? 18.535 0.739 -1.262 1.00 96.81 220 GLN A C 1
ATOM 1745 O O . GLN A 1 220 ? 19.163 0.752 -2.319 1.00 96.81 220 GLN A O 1
ATOM 1750 N N . GLU A 1 221 ? 18.887 -0.055 -0.251 1.00 96.50 221 GLU A N 1
ATOM 1751 C CA . GLU A 1 221 ? 20.053 -0.940 -0.296 1.00 96.50 221 GLU A CA 1
ATOM 1752 C C . GLU A 1 221 ? 19.920 -2.041 -1.356 1.00 96.50 221 GLU A C 1
ATOM 1754 O O . GLU A 1 221 ? 20.911 -2.443 -1.969 1.00 96.50 221 GLU A O 1
ATOM 1759 N N . SER A 1 222 ? 18.713 -2.560 -1.596 1.00 96.69 222 SER A N 1
ATOM 1760 C CA . SER A 1 222 ? 18.468 -3.511 -2.683 1.00 96.69 222 SER A CA 1
ATOM 1761 C C . SER A 1 222 ? 18.702 -2.868 -4.050 1.00 96.69 222 SER A C 1
ATOM 1763 O O . SER A 1 222 ? 19.408 -3.456 -4.864 1.00 96.69 222 SER A O 1
ATOM 1765 N N . LEU A 1 223 ? 18.159 -1.672 -4.287 1.00 96.19 223 LEU A N 1
ATOM 1766 C CA . LEU A 1 223 ? 18.299 -0.954 -5.560 1.00 96.19 223 LEU A CA 1
ATOM 1767 C C . LEU A 1 223 ? 19.747 -0.512 -5.814 1.00 96.19 223 LEU A C 1
ATOM 1769 O O . LEU A 1 223 ? 20.243 -0.599 -6.932 1.00 96.19 223 LEU A O 1
ATOM 1773 N N . LEU A 1 224 ? 20.471 -0.095 -4.773 1.00 96.00 224 LEU A N 1
ATOM 1774 C CA . LEU A 1 224 ? 21.897 0.232 -4.882 1.00 96.00 224 LEU A CA 1
ATOM 1775 C C . LEU A 1 224 ? 22.763 -0.984 -5.242 1.00 96.00 224 LEU A C 1
ATOM 1777 O O . LEU A 1 224 ? 23.831 -0.813 -5.829 1.00 96.00 224 LEU A O 1
ATOM 1781 N N . ARG A 1 225 ? 22.329 -2.201 -4.885 1.00 95.75 225 ARG A N 1
ATOM 1782 C CA . ARG A 1 225 ? 23.027 -3.448 -5.233 1.00 95.75 225 ARG A CA 1
ATOM 1783 C C . ARG A 1 225 ? 22.727 -3.902 -6.657 1.00 95.75 225 ARG A C 1
ATOM 1785 O O . ARG A 1 225 ? 23.654 -4.282 -7.368 1.00 95.75 225 ARG A O 1
ATOM 1792 N N . ASP A 1 226 ? 21.454 -3.909 -7.039 1.00 93.31 226 ASP A N 1
ATOM 1793 C CA . ASP A 1 226 ? 20.990 -4.293 -8.372 1.00 93.31 226 ASP A CA 1
ATOM 1794 C C . ASP A 1 226 ? 19.591 -3.716 -8.621 1.00 93.31 226 ASP A C 1
ATOM 1796 O O . ASP A 1 226 ? 18.595 -4.208 -8.091 1.00 93.31 226 ASP A O 1
ATOM 1800 N N . ASP A 1 227 ? 19.516 -2.682 -9.452 1.00 91.56 227 ASP A N 1
ATOM 1801 C CA . ASP A 1 227 ? 18.269 -2.045 -9.876 1.00 91.56 227 ASP A CA 1
ATOM 1802 C C . ASP A 1 227 ? 17.755 -2.572 -11.225 1.00 91.56 227 ASP A C 1
ATOM 1804 O O . ASP A 1 227 ? 16.797 -2.037 -11.782 1.00 91.56 227 ASP A O 1
ATOM 1808 N N . THR A 1 228 ? 18.371 -3.628 -11.766 1.00 90.94 228 THR A N 1
ATOM 1809 C CA . THR A 1 228 ? 17.877 -4.322 -12.966 1.00 90.94 228 THR A CA 1
ATOM 1810 C C . THR A 1 228 ? 16.867 -5.418 -12.634 1.00 90.94 228 THR A C 1
ATOM 1812 O O . THR A 1 228 ? 16.379 -6.113 -13.528 1.00 90.94 228 THR A O 1
ATOM 1815 N N . GLN A 1 229 ? 16.547 -5.574 -11.349 1.00 90.69 229 GLN A N 1
ATOM 1816 C CA . GLN A 1 229 ? 15.601 -6.534 -10.802 1.00 90.69 229 GLN A CA 1
ATOM 1817 C C . GLN A 1 229 ? 14.699 -5.844 -9.771 1.00 90.69 229 GLN A C 1
ATOM 1819 O O . GLN A 1 229 ? 15.126 -4.882 -9.129 1.00 90.69 229 GLN A O 1
ATOM 1824 N N . PRO A 1 230 ? 13.463 -6.332 -9.561 1.00 91.50 230 PRO A N 1
ATOM 1825 C CA . PRO A 1 230 ? 12.644 -5.872 -8.448 1.00 91.50 230 PRO A CA 1
ATOM 1826 C C . PRO A 1 230 ? 13.378 -6.026 -7.101 1.00 91.50 230 PRO A C 1
ATOM 1828 O O . PRO A 1 230 ? 14.085 -7.026 -6.916 1.00 91.50 230 PRO A O 1
ATOM 1831 N N . PRO A 1 231 ? 13.186 -5.096 -6.143 1.00 91.44 231 PRO A N 1
ATOM 1832 C CA . PRO A 1 231 ? 13.799 -5.176 -4.824 1.00 91.44 231 PRO A CA 1
ATOM 1833 C C . PRO A 1 231 ? 13.528 -6.519 -4.139 1.00 91.44 231 PRO A C 1
ATOM 1835 O O . PRO A 1 231 ? 12.385 -6.984 -4.066 1.00 91.44 231 PRO A O 1
ATOM 1838 N N . LYS A 1 232 ? 14.591 -7.148 -3.628 1.00 88.50 232 LYS A N 1
ATOM 1839 C CA . LYS A 1 232 ? 14.520 -8.439 -2.932 1.00 88.50 232 LYS A CA 1
ATOM 1840 C C . LYS A 1 232 ? 14.324 -8.199 -1.442 1.00 88.50 232 LYS A C 1
ATOM 1842 O O . LYS A 1 232 ? 15.298 -8.117 -0.703 1.00 88.50 232 LYS A O 1
ATOM 1847 N N . ILE A 1 233 ? 13.064 -8.086 -1.045 1.00 89.19 233 ILE A N 1
ATOM 1848 C CA . ILE A 1 233 ? 12.634 -7.804 0.327 1.00 89.19 233 ILE A CA 1
ATOM 1849 C C . ILE A 1 233 ? 11.668 -8.882 0.815 1.00 89.19 233 ILE A C 1
ATOM 1851 O O . ILE A 1 233 ? 10.881 -9.419 0.028 1.00 89.19 233 ILE A O 1
ATOM 1855 N N . ASP A 1 234 ? 11.716 -9.202 2.107 1.00 89.88 234 ASP A N 1
ATOM 1856 C CA . ASP A 1 234 ? 10.782 -10.151 2.718 1.00 89.88 234 ASP A CA 1
ATOM 1857 C C . ASP A 1 234 ? 9.458 -9.452 3.066 1.00 89.88 234 ASP A C 1
ATOM 1859 O O . ASP A 1 234 ? 9.230 -8.956 4.173 1.00 89.88 234 ASP A O 1
ATOM 1863 N N . TYR A 1 235 ? 8.566 -9.385 2.073 1.00 87.56 235 TYR A N 1
ATOM 1864 C CA . TYR A 1 235 ? 7.235 -8.791 2.226 1.00 87.56 235 TYR A CA 1
ATOM 1865 C C . TYR A 1 235 ? 6.442 -9.432 3.371 1.00 87.56 235 TYR A C 1
ATOM 1867 O O . TYR A 1 235 ? 5.720 -8.731 4.081 1.00 87.56 235 TYR A O 1
ATOM 1875 N N . ALA A 1 236 ? 6.564 -10.750 3.550 1.00 91.31 236 ALA A N 1
ATOM 1876 C CA . ALA A 1 236 ? 5.818 -11.484 4.562 1.00 91.31 236 ALA A CA 1
ATOM 1877 C C . ALA A 1 236 ? 6.299 -11.125 5.968 1.00 91.31 236 ALA A C 1
ATOM 1879 O O . ALA A 1 236 ? 5.469 -10.897 6.852 1.00 91.31 236 ALA A O 1
ATOM 1880 N N . GLU A 1 237 ? 7.615 -10.999 6.161 1.00 93.94 237 GLU A N 1
ATOM 1881 C CA . GLU A 1 237 ? 8.189 -10.532 7.421 1.00 93.94 237 GLU A CA 1
ATOM 1882 C C . GLU A 1 237 ? 7.688 -9.123 7.760 1.00 93.94 237 GLU A C 1
ATOM 1884 O O . GLU A 1 237 ? 7.128 -8.912 8.839 1.00 93.94 237 GLU A O 1
ATOM 1889 N N . TYR A 1 238 ? 7.851 -8.162 6.848 1.00 94.69 238 TYR A N 1
ATOM 1890 C CA . TYR A 1 238 ? 7.541 -6.760 7.136 1.00 94.69 238 TYR A CA 1
ATOM 1891 C C . TYR A 1 238 ? 6.051 -6.505 7.349 1.00 94.69 238 TYR A C 1
ATOM 1893 O O . TYR A 1 238 ? 5.666 -5.800 8.287 1.00 94.69 238 TYR A O 1
ATOM 1901 N N . ILE A 1 239 ? 5.201 -7.115 6.524 1.00 93.88 239 ILE A N 1
ATOM 1902 C CA . ILE A 1 239 ? 3.748 -7.009 6.677 1.00 93.88 239 ILE A CA 1
ATOM 1903 C C . ILE A 1 239 ? 3.300 -7.768 7.925 1.00 93.88 239 ILE A C 1
ATOM 1905 O O . ILE A 1 239 ? 2.445 -7.268 8.649 1.00 93.88 239 ILE A O 1
ATOM 1909 N N . GLY A 1 240 ? 3.900 -8.922 8.230 1.00 93.50 240 GLY A N 1
ATOM 1910 C CA . GLY A 1 240 ? 3.631 -9.677 9.453 1.00 93.50 240 GLY A CA 1
ATOM 1911 C C . GLY A 1 240 ? 3.972 -8.890 10.720 1.00 93.50 240 GLY A C 1
ATOM 1912 O O . GLY A 1 240 ? 3.155 -8.827 11.640 1.00 93.50 240 GLY A O 1
ATOM 1913 N N . GLN A 1 241 ? 5.136 -8.232 10.747 1.00 94.19 241 GLN A N 1
ATOM 1914 C CA . GLN A 1 241 ? 5.545 -7.343 11.839 1.00 94.19 241 GLN A CA 1
ATOM 1915 C C . GLN A 1 241 ? 4.575 -6.164 11.974 1.00 94.19 241 GLN A C 1
ATOM 1917 O O . GLN A 1 241 ? 4.019 -5.960 13.050 1.00 94.19 241 GLN A O 1
ATOM 1922 N N . ALA A 1 242 ? 4.296 -5.437 10.886 1.00 93.81 242 ALA A N 1
ATOM 1923 C CA . ALA A 1 242 ? 3.382 -4.292 10.923 1.00 93.81 242 ALA A CA 1
ATOM 1924 C C . ALA A 1 242 ? 1.957 -4.694 11.336 1.00 93.81 242 ALA A C 1
ATOM 1926 O O . ALA A 1 242 ? 1.309 -3.994 12.114 1.00 93.81 242 ALA A O 1
ATOM 1927 N N . LEU A 1 243 ? 1.475 -5.844 10.858 1.00 93.25 243 LEU A N 1
ATOM 1928 C CA . LEU A 1 243 ? 0.171 -6.393 11.215 1.00 93.25 243 LEU A CA 1
ATOM 1929 C C . LEU A 1 243 ? 0.097 -6.718 12.704 1.00 93.25 243 LEU A C 1
ATOM 1931 O O . LEU A 1 243 ? -0.895 -6.382 13.349 1.00 93.25 243 LEU A O 1
ATOM 1935 N N . LYS A 1 244 ? 1.128 -7.376 13.241 1.00 92.00 244 LYS A N 1
ATOM 1936 C CA . LYS A 1 244 ? 1.205 -7.717 14.661 1.00 92.00 244 LYS A CA 1
ATOM 1937 C C . LYS A 1 244 ? 1.149 -6.456 15.522 1.00 92.00 244 LYS A C 1
ATOM 1939 O O . LYS A 1 244 ? 0.284 -6.366 16.387 1.00 92.00 244 LYS A O 1
ATOM 1944 N N . GLU A 1 245 ? 1.992 -5.472 15.223 1.00 92.25 245 GLU A N 1
ATOM 1945 C CA . GLU A 1 245 ? 2.041 -4.193 15.942 1.00 92.25 245 GLU A CA 1
ATOM 1946 C C . GLU A 1 245 ? 0.698 -3.451 15.887 1.00 92.25 245 GLU A C 1
ATOM 1948 O O . GLU A 1 245 ? 0.176 -3.009 16.910 1.00 92.25 245 GLU A O 1
ATOM 1953 N N . ALA A 1 246 ? 0.085 -3.364 14.703 1.00 92.31 246 ALA A N 1
ATOM 1954 C CA . ALA A 1 246 ? -1.212 -2.713 14.540 1.00 92.31 246 ALA A CA 1
ATOM 1955 C C . ALA A 1 246 ? -2.333 -3.450 15.294 1.00 92.31 246 ALA A C 1
ATOM 1957 O O . ALA A 1 246 ? -3.210 -2.804 15.874 1.00 92.31 246 ALA A O 1
ATOM 1958 N N . LYS A 1 247 ? -2.313 -4.792 15.313 1.00 92.19 247 LYS A N 1
ATOM 1959 C CA . LYS A 1 247 ? -3.260 -5.603 16.094 1.00 92.19 247 LYS A CA 1
ATOM 1960 C C . LYS A 1 247 ? -3.082 -5.360 17.590 1.00 92.19 247 LYS A C 1
ATOM 1962 O O . LYS A 1 247 ? -4.072 -5.118 18.275 1.00 92.19 247 LYS A O 1
ATOM 1967 N N . GLU A 1 248 ? -1.854 -5.422 18.097 1.00 91.81 248 GLU A N 1
ATOM 1968 C CA . GLU A 1 248 ? -1.554 -5.237 19.521 1.00 91.81 248 GLU A CA 1
ATOM 1969 C C . GLU A 1 248 ? -1.970 -3.840 19.997 1.00 91.81 248 GLU A C 1
ATOM 1971 O O . GLU A 1 248 ? -2.754 -3.731 20.943 1.00 91.81 248 GLU A O 1
ATOM 1976 N N . ALA A 1 249 ? -1.581 -2.788 19.274 1.00 91.62 249 ALA A N 1
ATOM 1977 C CA . ALA A 1 249 ? -1.948 -1.412 19.606 1.00 91.62 249 ALA A CA 1
ATOM 1978 C C . ALA A 1 249 ? -3.471 -1.169 19.552 1.00 91.62 249 ALA A C 1
ATOM 1980 O O . ALA A 1 249 ? -4.040 -0.561 20.462 1.00 91.62 249 ALA A O 1
ATOM 1981 N N . LEU A 1 250 ? -4.170 -1.702 18.540 1.00 92.06 250 LEU A N 1
ATOM 1982 C CA . LEU A 1 250 ? -5.635 -1.621 18.473 1.00 92.06 250 LEU A CA 1
ATOM 1983 C C . LEU A 1 250 ? -6.287 -2.304 19.684 1.00 92.06 250 LEU A C 1
ATOM 1985 O O . LEU A 1 250 ? -7.210 -1.765 20.297 1.00 92.06 250 LEU A O 1
ATOM 1989 N N . MET A 1 251 ? -5.806 -3.494 20.037 1.00 91.81 251 MET A N 1
ATOM 1990 C CA . MET A 1 251 ? -6.328 -4.281 21.149 1.00 91.81 251 MET A CA 1
ATOM 1991 C C . MET A 1 251 ? -6.132 -3.587 22.499 1.00 91.81 251 MET A C 1
ATOM 1993 O O . MET A 1 251 ? -7.041 -3.602 23.336 1.00 91.81 251 MET A O 1
ATOM 1997 N N . GLU A 1 252 ? -4.968 -2.983 22.720 1.00 91.94 252 GLU A N 1
ATOM 1998 C CA . GLU A 1 252 ? -4.692 -2.179 23.911 1.00 91.94 252 GLU A CA 1
ATOM 1999 C C . GLU A 1 252 ? -5.612 -0.960 23.991 1.00 91.94 252 GLU A C 1
ATOM 2001 O O . GLU A 1 252 ? -6.238 -0.730 25.032 1.00 91.94 252 GLU A O 1
ATOM 2006 N N . GLU A 1 253 ? -5.772 -0.230 22.887 1.00 92.44 253 GLU A N 1
ATOM 2007 C CA . GLU A 1 253 ? -6.612 0.965 22.836 1.00 92.44 253 GLU A CA 1
ATOM 2008 C C . GLU A 1 253 ? -8.092 0.638 23.100 1.00 92.44 253 GLU A C 1
ATOM 2010 O O . GLU A 1 253 ? -8.739 1.303 23.917 1.00 92.44 253 GLU A O 1
ATOM 2015 N N . LEU A 1 254 ? -8.629 -0.426 22.493 1.00 91.94 254 LEU A N 1
ATOM 2016 C CA . LEU A 1 254 ? -10.012 -0.862 22.724 1.00 91.94 254 LEU A CA 1
ATOM 2017 C C . LEU A 1 254 ? -10.252 -1.263 24.187 1.00 91.94 254 LEU A C 1
ATOM 2019 O O . LEU A 1 254 ? -11.244 -0.843 24.794 1.00 91.94 254 LEU A O 1
ATOM 2023 N N . LYS A 1 255 ? -9.333 -2.030 24.790 1.00 90.44 255 LYS A N 1
ATOM 2024 C CA . LYS A 1 255 ? -9.416 -2.424 26.209 1.00 90.44 255 LYS A CA 1
ATOM 2025 C C . LYS A 1 255 ? -9.342 -1.212 27.136 1.00 90.44 255 LYS A C 1
ATOM 2027 O O . LYS A 1 255 ? -10.129 -1.111 28.081 1.00 90.44 255 LYS A O 1
ATOM 2032 N N . ARG A 1 256 ? -8.434 -0.274 26.852 1.00 92.38 256 ARG A N 1
ATOM 2033 C CA . ARG A 1 256 ? -8.273 0.970 27.613 1.00 92.38 256 ARG A CA 1
ATOM 2034 C C . ARG A 1 256 ? -9.554 1.800 27.593 1.00 92.38 256 ARG A C 1
ATOM 2036 O O . ARG A 1 256 ? -10.022 2.204 28.659 1.00 92.38 256 ARG A O 1
ATOM 2043 N N . LYS A 1 257 ? -10.146 2.015 26.413 1.00 91.38 257 LYS A N 1
ATOM 2044 C CA . LYS A 1 257 ? -11.414 2.751 26.274 1.00 91.38 257 LYS A CA 1
ATOM 2045 C C . LYS A 1 257 ? -12.557 2.065 27.024 1.00 91.38 257 LYS A C 1
ATOM 2047 O O . LYS A 1 257 ? -13.266 2.728 27.779 1.00 91.38 257 LYS A O 1
ATOM 2052 N N . ARG A 1 258 ? -12.702 0.739 26.892 1.00 90.69 258 ARG A N 1
ATOM 2053 C CA . ARG A 1 258 ? -13.738 -0.034 27.604 1.00 90.69 258 ARG A CA 1
ATOM 2054 C C . ARG A 1 258 ? -13.624 0.120 29.122 1.00 90.69 258 ARG A C 1
ATOM 2056 O O . ARG A 1 258 ? -14.622 0.335 29.804 1.00 90.69 258 ARG A O 1
ATOM 2063 N N . PHE A 1 259 ? -12.405 0.061 29.652 1.00 90.94 259 PHE A N 1
ATOM 2064 C CA . PHE A 1 259 ? -12.155 0.237 31.081 1.00 90.94 259 PHE A CA 1
ATOM 2065 C C . PHE A 1 259 ? -12.484 1.651 31.581 1.00 90.94 259 PHE A C 1
ATOM 2067 O O . PHE A 1 259 ? -13.032 1.803 32.670 1.00 90.94 259 PHE A O 1
ATOM 2074 N N . GLN A 1 260 ? -12.176 2.685 30.793 1.00 90.50 260 GLN A N 1
ATOM 2075 C CA . GLN A 1 260 ? -12.515 4.071 31.130 1.00 90.50 260 GLN A CA 1
ATOM 2076 C C . GLN A 1 260 ? -14.030 4.298 31.188 1.00 90.50 260 GLN A C 1
ATOM 2078 O O . GLN A 1 260 ? -14.498 4.993 32.086 1.00 90.50 260 GLN A O 1
ATOM 2083 N N . LEU A 1 261 ? -14.792 3.682 30.280 1.00 87.19 261 LEU A N 1
ATOM 2084 C CA . LEU A 1 261 ? -16.255 3.758 30.285 1.00 87.19 261 LEU A CA 1
ATOM 2085 C C . LEU A 1 261 ? -16.849 3.126 31.549 1.00 87.19 261 LEU A C 1
ATOM 2087 O O . LEU A 1 261 ? -17.657 3.763 32.215 1.00 87.19 261 LEU A O 1
ATOM 2091 N N . ASN A 1 262 ? -16.366 1.943 31.938 1.00 81.38 262 ASN A N 1
ATOM 2092 C CA . ASN A 1 262 ? -16.849 1.234 33.128 1.00 81.38 262 ASN A CA 1
ATOM 2093 C C . ASN A 1 262 ? -16.536 1.946 34.458 1.00 81.38 262 ASN A C 1
ATOM 2095 O O . ASN A 1 262 ? -17.131 1.610 35.473 1.00 81.38 262 ASN A O 1
ATOM 2099 N N . LYS A 1 263 ? -15.582 2.887 34.485 1.00 78.19 263 LYS A N 1
ATOM 2100 C CA . LYS A 1 263 ? -15.273 3.701 35.677 1.00 78.19 263 LYS A CA 1
ATOM 2101 C C . LYS A 1 263 ? -16.197 4.906 35.857 1.00 78.19 263 LYS A C 1
ATOM 2103 O O . LYS A 1 263 ? -16.234 5.466 36.948 1.00 78.19 263 LYS A O 1
ATOM 2108 N N . ASN A 1 264 ? -16.865 5.331 34.786 1.00 65.81 264 ASN A N 1
ATOM 2109 C CA . ASN A 1 264 ? -17.698 6.534 34.755 1.00 65.81 264 ASN A CA 1
ATOM 2110 C C . ASN A 1 264 ? -19.204 6.221 34.858 1.00 65.81 264 ASN A C 1
ATOM 2112 O O . ASN A 1 264 ? -20.013 7.148 34.859 1.00 65.81 264 ASN A O 1
ATOM 2116 N N . THR A 1 265 ? -19.560 4.936 34.920 1.00 58.69 265 THR A N 1
ATOM 2117 C CA . THR A 1 265 ? -20.891 4.385 35.234 1.00 58.69 265 THR A CA 1
ATOM 2118 C C . THR A 1 265 ? -20.909 3.836 36.645 1.00 58.69 265 THR A C 1
ATOM 2120 O O . THR A 1 265 ? -21.908 4.084 37.351 1.00 58.69 265 THR A O 1
#

pLDDT: mean 89.07, std 9.31, range [40.72, 98.5]

Foldseek 3Di:
DVLVVVLVVLLVVLLVLLLVLLPDDPVSVVLLLCLLVPDPLLVLLLVLLVQLLQLLLLLLLCLQPQVVHCPDPSSVVLVVVQVVVDVPGDSCNVSVLRNLVSLLVCCQVQAALRDDQPVSQVVCVVVVHRSNVSNVPDDSSRSSNRLLSLLLSLLLNLLLLVLQLVLCVVVVSVRSNVSSCCCNPVPRVSSNSSSVSLCVSLVVPDQSVVLSVVSNVQSNVQCVVPSSHRRDDDSSVSSVSSSVSSSVSSSVSSVVSSVVVVVVD

Sequence (265 aa):
MVISSMHGKYAEYIKNFLEDIAKLPSEQFTQVIQAVQEKDVLDLAVVYTAAVTRLSSLWLIWEDYCRESVSKPICTEIKEIVEHAGRDMGVVTFFNGEIKTLVVKLFHDLSPGIFVPGWVLAYSVRLGRPLASKLRELSIEEQAARLPGFVASFYVLDAMEKAMLDYYSSKGSDFAYATAGYIYWEIIKPCTLLPEVFAEGIGSTTSLPQIHNRVYIEVQESLLRDDTQPPKIDYAEYIGQALKEAKEALMEELKRKRFQLNKNT

Radius of gyration: 19.77 Å; chains: 1; bounding box: 46×39×65 Å